Protein 8ER8 (pdb70)

InterPro domains:
  IPR057723 Densovirus VP1 protein [PF25662] (70-300)

Solvent-accessible surface area: 18599 Å² total; per-residue (Å²): 184,195,154,51,217,43,180,196,104,107,84,185,137,152,194,117,116,100,49,169,4,113,80,84,55,212,15,60,0,106,9,103,26,134,17,65,0,30,0,29,25,130,136,92,1,17,30,40,41,1,1,1,0,0,1,4,0,1,1,1,32,0,16,23,75,89,82,22,60,42,120,21,0,59,68,1,53,53,18,14,72,75,2,28,0,3,58,6,51,82,1,74,0,7,0,44,3,76,8,1,17,28,47,98,40,83,91,77,66,108,69,34,140,132,64,67,24,129,37,118,67,57,17,0,20,0,0,21,1,34,154,96,83,32,40,0,29,0,42,61,46,57,46,0,23,0,12,120,2,29,40,73,156,26,59,0,58,64,104,120,115,71,28,15,54,57,72,97,7,37,23,174,84,105,20,72,64,58,20,68,1,35,4,26,83,112,141,44,11,1,55,44,35,56,1,77,46,19,77,2,7,6,0,1,0,5,50,78,76,37,136,83,4,59,13,20,42,3,8,74,56,89,0,108,15,105,25,70,24,58,107,138,65,78,6,124,2,62,5,94,7,94,81,53,26,10,21,10,0,2,0,4,3,6,86,52,141,25,135,62,102,19,45,49,2,47,0,51,0,58,0,18,1,62,1,62,5,9,0,38,19,97,22,64,107,88,75,84,153,18,32,158,46,0,0,41,12,0,34,4,77,37,140,32,104,58,10,126,0,12,3,31,18,125,92,86,167,134,77,188,208,137,198,127,194,68,80,111,206,172

Foldseek 3Di:
DDDDDDDPDDDDDDDDPFDPQFFWDKFKLWFKFWDKAACPDPDQLNHQFWFFQPLQKDCSCVLLPPVGHDCSLVVLVVLLVQFFFKFFFKKKKKKAFQFKKWWDWDDDPPDIDTDIDTDQVWWKKKKWQQQDKFWFKDFASSCRDSHNGGDPPHDCDDPPDNRIDIDTAGRRGMDMDMDGLGQFDDQAGAGRDNSNDILFGGQFQADDADPAFALAQSNHQWRFDWDCLDPPDIARQTGGGHGDFATIITIGTDFDQDVHGGIIIMTGMIMIMMTMMISSGGGPDDDSVVCSRYHHTSHTDHPDSMGIRIGHNDDDDDDPDDDDPDPDDD

Structure (mmCIF, N/CA/C/O backbone):
data_8ER8
#
_entry.id   8ER8
#
loop_
_entity.id
_entity.type
_entity.pdbx_description
1 polymer 'Acheta domesticus segmented densovirus major capsid protein'
2 polymer "DNA (5'-D(P*AP*AP*TP*AP*A)-3')"
#
loop_
_atom_site.group_PDB
_atom_site.id
_atom_site.type_symbol
_atom_site.label_atom_id
_atom_site.label_alt_id
_atom_site.label_comp_id
_atom_site.label_asym_id
_atom_site.label_entity_id
_atom_site.label_seq_id
_atom_site.pdbx_PDB_ins_code
_atom_site.Cartn_x
_atom_site.Cartn_y
_atom_site.Cartn_z
_atom_site.occupancy
_atom_site.B_iso_or_equiv
_atom_site.auth_seq_id
_atom_site.auth_comp_id
_atom_site.auth_asym_id
_atom_site.auth_atom_id
_atom_site.pdbx_PDB_model_num
ATOM 1 N N . THR A 1 1 ? 0.003 -43.905 78.842 1.00 18.05 47 THR A N 1
ATOM 2 C CA . THR A 1 1 ? 0.849 -43.094 77.927 1.00 18.05 47 THR A CA 1
ATOM 3 C C . THR A 1 1 ? 2.055 -42.530 78.664 1.00 18.05 47 THR A C 1
ATOM 4 O O . THR A 1 1 ? 1.946 -42.076 79.802 1.00 18.05 47 THR A O 1
ATOM 17 N N . LYS A 1 2 ? 3.207 -42.562 78.002 1.00 18.37 48 LYS A N 1
ATOM 18 C CA . LYS A 1 2 ? 4.445 -42.025 78.553 1.00 18.37 48 LYS A CA 1
ATOM 19 C C . LYS A 1 2 ? 4.688 -40.672 77.905 1.00 18.37 48 LYS A C 1
ATOM 20 O O . LYS A 1 2 ? 5.079 -40.594 76.737 1.00 18.37 48 LYS A O 1
ATOM 39 N N . GLU A 1 3 ? 4.467 -39.609 78.668 1.00 17.02 49 GLU A N 1
ATOM 40 C CA . GLU A 1 3 ? 4.585 -38.262 78.145 1.00 17.02 49 GLU A CA 1
ATOM 41 C C . GLU A 1 3 ? 4.915 -37.322 79.287 1.00 17.02 49 GLU A C 1
ATOM 42 O O . GLU A 1 3 ? 4.460 -37.512 80.416 1.00 17.02 49 GLU A O 1
ATOM 54 N N . GLY A 1 4 ? 5.680 -36.289 78.970 1.00 16.24 50 GLY A N 1
ATOM 55 C CA . GLY A 1 4 ? 6.060 -35.308 79.962 1.00 16.24 50 GLY A CA 1
ATOM 56 C C . GLY A 1 4 ? 6.480 -34.021 79.300 1.00 16.24 50 GLY A C 1
ATOM 57 O O . GLY A 1 4 ? 6.924 -34.008 78.149 1.00 16.24 50 GLY A O 1
ATOM 61 N N . TYR A 1 5 ? 6.345 -32.933 80.040 1.00 14.95 51 TYR A N 1
ATOM 62 C CA . TYR A 1 5 ? 6.690 -31.614 79.549 1.00 14.95 51 TYR A CA 1
ATOM 63 C C . TYR A 1 5 ? 8.117 -31.242 79.915 1.00 14.95 51 TYR A C 1
ATOM 64 O O . TYR A 1 5 ? 8.644 -31.651 80.950 1.00 14.95 51 TYR A O 1
ATOM 82 N N . GLY A 1 6 ? 8.746 -30.469 79.045 1.00 13.81 52 GLY A N 1
ATOM 83 C CA . GLY A 1 6 ? 10.070 -29.971 79.340 1.00 13.81 52 GLY A CA 1
ATOM 84 C C . GLY A 1 6 ? 10.550 -29.053 78.242 1.00 13.81 52 GLY A C 1
ATOM 85 O O . GLY A 1 6 ? 9.912 -28.905 77.196 1.00 13.81 52 GLY A O 1
ATOM 89 N N . LYS A 1 7 ? 11.687 -28.421 78.507 1.00 13.89 53 LYS A N 1
ATOM 90 C CA . LYS A 1 7 ? 12.333 -27.536 77.554 1.00 13.89 53 LYS A CA 1
ATOM 91 C C . LYS A 1 7 ? 13.697 -28.094 77.199 1.00 13.89 53 LYS A C 1
ATOM 92 O O . LYS A 1 7 ? 14.397 -28.641 78.057 1.00 13.89 53 LYS A O 1
ATOM 111 N N . HIS A 1 8 ? 14.078 -27.934 75.938 1.00 13.95 54 HIS A N 1
ATOM 112 C CA . HIS A 1 8 ? 15.267 -28.591 75.423 1.00 13.95 54 HIS A CA 1
ATOM 113 C C . HIS A 1 8 ? 15.242 -30.053 75.844 1.00 13.95 54 HIS A C 1
ATOM 114 O O . HIS A 1 8 ? 16.174 -30.573 76.455 1.00 13.95 54 HIS A O 1
ATOM 128 N N . ILE A 1 9 ? 14.124 -30.698 75.555 1.00 14.28 55 ILE A N 1
ATOM 129 C CA . ILE A 1 9 ? 13.875 -32.088 75.903 1.00 14.28 55 ILE A CA 1
ATOM 130 C C . ILE A 1 9 ? 13.558 -32.857 74.632 1.00 14.28 55 ILE A C 1
ATOM 131 O O . ILE A 1 9 ? 12.968 -32.318 73.691 1.00 14.28 55 ILE A O 1
ATOM 147 N N . THR A 1 10 ? 13.940 -34.130 74.608 1.00 14.27 56 THR A N 1
ATOM 148 C CA . THR A 1 10 ? 13.762 -34.919 73.401 1.00 14.27 56 THR A CA 1
ATOM 149 C C . THR A 1 10 ? 13.660 -36.388 73.773 1.00 14.27 56 THR A C 1
ATOM 150 O O . THR A 1 10 ? 14.174 -36.823 74.804 1.00 14.27 56 THR A O 1
ATOM 161 N N . SER A 1 11 ? 12.983 -37.146 72.914 1.00 14.58 57 SER A N 1
ATOM 162 C CA . SER A 1 11 ? 13.065 -38.593 72.994 1.00 14.58 57 SER A CA 1
ATOM 163 C C . SER A 1 11 ? 14.526 -39.004 72.973 1.00 14.58 57 SER A C 1
ATOM 164 O O . SER A 1 11 ? 15.348 -38.420 72.266 1.00 14.58 57 SER A O 1
ATOM 172 N N . MET A 1 12 ? 14.853 -40.022 73.752 1.00 14.33 58 MET A N 1
ATOM 173 C CA . MET A 1 12 ? 16.244 -40.300 74.067 1.00 14.33 58 MET A CA 1
ATOM 174 C C . MET A 1 12 ? 16.814 -41.211 72.996 1.00 14.33 58 MET A C 1
ATOM 175 O O . MET A 1 12 ? 16.433 -42.379 72.892 1.00 14.33 58 MET A O 1
ATOM 189 N N . HIS A 1 13 ? 17.731 -40.672 72.210 1.00 14.05 59 HIS A N 1
ATOM 190 C CA . HIS A 1 13 ? 18.444 -41.437 71.208 1.00 14.05 59 HIS A CA 1
ATOM 191 C C . HIS A 1 13 ? 19.775 -41.891 71.797 1.00 14.05 59 HIS A C 1
ATOM 192 O O . HIS A 1 13 ? 20.036 -41.736 72.992 1.00 14.05 59 HIS A O 1
ATOM 206 N N . VAL A 1 14 ? 20.621 -42.488 70.961 1.00 14.23 60 VAL A N 1
ATOM 207 C CA . VAL A 1 14 ? 21.945 -42.887 71.406 1.00 14.23 60 VAL A CA 1
ATOM 208 C C . VAL A 1 14 ? 22.740 -41.657 71.797 1.00 14.23 60 VAL A C 1
ATOM 209 O O . VAL A 1 14 ? 22.895 -40.718 71.008 1.00 14.23 60 VAL A O 1
ATOM 222 N N . ARG A 1 15 ? 23.262 -41.663 73.018 1.00 13.27 61 ARG A N 1
ATOM 223 C CA . ARG A 1 15 ? 24.210 -40.651 73.468 1.00 13.27 61 ARG A CA 1
ATOM 224 C C . ARG A 1 15 ? 25.356 -41.346 74.178 1.00 13.27 61 ARG A C 1
ATOM 225 O O . ARG A 1 15 ? 25.173 -41.914 75.257 1.00 13.27 61 ARG A O 1
ATOM 246 N N . ASN A 1 16 ? 26.530 -41.303 73.566 1.00 12.46 62 ASN A N 1
ATOM 247 C CA . ASN A 1 16 ? 27.792 -41.454 74.270 1.00 12.46 62 ASN A CA 1
ATOM 248 C C . ASN A 1 16 ? 28.643 -40.279 73.832 1.00 12.46 62 ASN A C 1
ATOM 249 O O . ASN A 1 16 ? 29.026 -40.184 72.665 1.00 12.46 62 ASN A O 1
ATOM 260 N N . ILE A 1 17 ? 28.927 -39.380 74.771 1.00 12.34 63 ILE A N 1
ATOM 261 C CA . ILE A 1 17 ? 29.526 -38.098 74.453 1.00 12.34 63 ILE A CA 1
ATOM 262 C C . ILE A 1 17 ? 31.026 -38.102 74.579 1.00 12.34 63 ILE A C 1
ATOM 263 O O . ILE A 1 17 ? 31.663 -37.099 74.240 1.00 12.34 63 ILE A O 1
ATOM 279 N N . PHE A 1 18 ? 31.616 -39.195 75.038 1.00 12.53 64 PHE A N 1
ATOM 280 C CA . PHE A 1 18 ? 33.051 -39.365 74.891 1.00 12.53 64 PHE A CA 1
ATOM 281 C C . PHE A 1 18 ? 33.378 -39.587 73.425 1.00 12.53 64 PHE A C 1
ATOM 282 O O . PHE A 1 18 ? 32.744 -40.409 72.758 1.00 12.53 64 PHE A O 1
ATOM 299 N N . ASN A 1 19 ? 34.437 -38.944 72.931 1.00 12.64 65 ASN A N 1
ATOM 300 C CA . ASN A 1 19 ? 34.846 -39.171 71.556 1.00 12.64 65 ASN A CA 1
ATOM 301 C C . ASN A 1 19 ? 35.391 -40.552 71.463 1.00 12.64 65 ASN A C 1
ATOM 302 O O . ASN A 1 19 ? 35.834 -41.088 72.468 1.00 12.64 65 ASN A O 1
ATOM 313 N N . GLN A 1 20 ? 35.412 -41.130 70.268 1.00 12.59 66 GLN A N 1
ATOM 314 C CA . GLN A 1 20 ? 36.036 -42.432 70.083 1.00 12.59 66 GLN A CA 1
ATOM 315 C C . GLN A 1 20 ? 37.506 -42.130 69.899 1.00 12.59 66 GLN A C 1
ATOM 316 O O . GLN A 1 20 ? 38.069 -42.448 68.871 1.00 12.59 66 GLN A O 1
ATOM 330 N N . GLY A 1 21 ? 38.136 -41.494 70.875 1.00 12.14 67 GLY A N 1
ATOM 331 C CA . GLY A 1 21 ? 39.555 -41.216 70.824 1.00 12.14 67 GLY A CA 1
ATOM 332 C C . GLY A 1 21 ? 40.098 -40.526 69.621 1.00 12.14 67 GLY A C 1
ATOM 333 O O . GLY A 1 21 ? 41.181 -40.900 69.181 1.00 12.14 67 GLY A O 1
ATOM 337 N N . ASN A 1 22 ? 39.369 -39.565 69.072 1.00 12.61 68 ASN A N 1
ATOM 338 C CA . ASN A 1 22 ? 39.875 -38.782 67.953 1.00 12.61 68 ASN A CA 1
ATOM 339 C C . ASN A 1 22 ? 39.849 -37.351 68.419 1.00 12.61 68 ASN A C 1
ATOM 340 O O . ASN A 1 22 ? 38.789 -36.803 68.671 1.00 12.61 68 ASN A O 1
ATOM 351 N N . GLN A 1 23 ? 41.017 -36.740 68.532 1.00 12.38 69 GLN A N 1
ATOM 352 C CA . GLN A 1 23 ? 41.112 -35.344 68.933 1.00 12.38 69 GLN A CA 1
ATOM 353 C C . GLN A 1 23 ? 42.502 -34.950 68.517 1.00 12.38 69 GLN A C 1
ATOM 354 O O . GLN A 1 23 ? 43.381 -35.801 68.508 1.00 12.38 69 GLN A O 1
ATOM 368 N N . VAL A 1 24 ? 42.702 -33.682 68.166 1.00 12.13 70 VAL A N 1
ATOM 369 C CA . VAL A 1 24 ? 43.982 -33.211 67.672 1.00 12.13 70 VAL A CA 1
ATOM 370 C C . VAL A 1 24 ? 44.242 -31.836 68.256 1.00 12.13 70 VAL A C 1
ATOM 371 O O . VAL A 1 24 ? 43.434 -30.918 68.086 1.00 12.13 70 VAL A O 1
ATOM 384 N N . ILE A 1 25 ? 45.349 -31.704 68.948 1.00 11.88 71 ILE A N 1
ATOM 385 C CA . ILE A 1 25 ? 45.879 -30.416 69.350 1.00 11.88 71 ILE A CA 1
ATOM 386 C C . ILE A 1 25 ? 47.064 -30.091 68.470 1.00 11.88 71 ILE A C 1
ATOM 387 O O . ILE A 1 25 ? 47.811 -30.972 68.036 1.00 11.88 71 ILE A O 1
ATOM 403 N N . ARG A 1 26 ? 47.238 -28.806 68.207 1.00 12.86 72 ARG A N 1
ATOM 404 C CA . ARG A 1 26 ? 48.315 -28.325 67.364 1.00 12.86 72 ARG A CA 1
ATOM 405 C C . ARG A 1 26 ? 49.065 -27.228 68.102 1.00 12.86 72 ARG A C 1
ATOM 406 O O . ARG A 1 26 ? 48.498 -26.171 68.394 1.00 12.86 72 ARG A O 1
ATOM 427 N N . ASN A 1 27 ? 50.324 -27.493 68.434 1.00 12.35 73 ASN A N 1
ATOM 428 C CA . ASN A 1 27 ? 51.275 -26.448 68.759 1.00 12.35 73 ASN A CA 1
ATOM 429 C C . ASN A 1 27 ? 52.333 -26.410 67.677 1.00 12.35 73 ASN A C 1
ATOM 430 O O . ASN A 1 27 ? 52.572 -27.400 66.983 1.00 12.35 73 ASN A O 1
ATOM 441 N N . ILE A 1 28 ? 52.956 -25.257 67.533 1.00 12.55 74 ILE A N 1
ATOM 442 C CA . ILE A 1 28 ? 54.218 -25.161 66.830 1.00 12.55 74 ILE A CA 1
ATOM 443 C C . ILE A 1 28 ? 55.300 -24.960 67.873 1.00 12.55 74 ILE A C 1
ATOM 444 O O . ILE A 1 28 ? 55.278 -23.970 68.610 1.00 12.55 74 ILE A O 1
ATOM 460 N N . VAL A 1 29 ? 56.224 -25.915 67.975 1.00 12.38 75 VAL A N 1
ATOM 461 C CA . VAL A 1 29 ? 57.486 -25.619 68.632 1.00 12.38 75 VAL A CA 1
ATOM 462 C C . VAL A 1 29 ? 58.137 -24.457 67.915 1.00 12.38 75 VAL A C 1
ATOM 463 O O . VAL A 1 29 ? 58.368 -24.503 66.705 1.00 12.38 75 VAL A O 1
ATOM 476 N N . LYS A 1 30 ? 58.446 -23.412 68.666 1.00 12.71 76 LYS A N 1
ATOM 477 C CA . LYS A 1 30 ? 59.040 -22.203 68.124 1.00 12.71 76 LYS A CA 1
ATOM 478 C C . LYS A 1 30 ? 60.370 -21.995 68.828 1.00 12.71 76 LYS A C 1
ATOM 479 O O . LYS A 1 30 ? 60.404 -21.710 70.026 1.00 12.71 76 LYS A O 1
ATOM 498 N N . GLN A 1 31 ? 61.459 -22.029 68.071 1.00 12.62 77 GLN A N 1
ATOM 499 C CA . GLN A 1 31 ? 62.763 -21.889 68.663 1.00 12.62 77 GLN A CA 1
ATOM 500 C C . GLN A 1 31 ? 63.667 -20.923 67.893 1.00 12.62 77 GLN A C 1
ATOM 501 O O . GLN A 1 31 ? 64.656 -21.342 67.304 1.00 12.62 77 GLN A O 1
ATOM 515 N N . GLN A 1 32 ? 63.344 -19.622 67.908 1.00 13.17 78 GLN A N 1
ATOM 516 C CA . GLN A 1 32 ? 64.243 -18.624 67.303 1.00 13.17 78 GLN A CA 1
ATOM 517 C C . GLN A 1 32 ? 65.460 -18.675 68.105 1.00 13.17 78 GLN A C 1
ATOM 518 O O . GLN A 1 32 ? 65.349 -18.850 69.293 1.00 13.17 78 GLN A O 1
ATOM 532 N N . ARG A 1 33 ? 66.616 -18.531 67.487 1.00 12.99 79 ARG A N 1
ATOM 533 C CA . ARG A 1 33 ? 67.847 -18.459 68.238 1.00 12.99 79 ARG A CA 1
ATOM 534 C C . ARG A 1 33 ? 68.820 -17.566 67.560 1.00 12.99 79 ARG A C 1
ATOM 535 O O . ARG A 1 33 ? 69.093 -17.747 66.387 1.00 12.99 79 ARG A O 1
ATOM 556 N N . TYR A 1 34 ? 69.393 -16.625 68.283 1.00 12.93 80 TYR A N 1
ATOM 557 C CA . TYR A 1 34 ? 70.439 -15.822 67.703 1.00 12.93 80 TYR A CA 1
ATOM 558 C C . TYR A 1 34 ? 71.590 -16.743 67.866 1.00 12.93 80 TYR A C 1
ATOM 559 O O . TYR A 1 34 ? 71.699 -17.383 68.895 1.00 12.93 80 TYR A O 1
ATOM 577 N N . GLU A 1 35 ? 72.416 -16.888 66.855 1.00 13.48 81 GLU A N 1
ATOM 578 C CA . GLU A 1 35 ? 73.624 -17.677 66.992 1.00 13.48 81 GLU A CA 1
ATOM 579 C C . GLU A 1 35 ? 74.784 -17.008 66.282 1.00 13.48 81 GLU A C 1
ATOM 580 O O . GLU A 1 35 ? 74.620 -16.059 65.512 1.00 13.48 81 GLU A O 1
ATOM 592 N N . LEU A 1 36 ? 75.971 -17.517 66.583 1.00 14.22 82 LEU A N 1
ATOM 593 C CA . LEU A 1 36 ? 77.194 -17.165 65.887 1.00 14.22 82 LEU A CA 1
ATOM 594 C C . LEU A 1 36 ? 77.774 -18.390 65.213 1.00 14.22 82 LEU A C 1
ATOM 595 O O . LEU A 1 36 ? 77.709 -19.501 65.744 1.00 14.22 82 LEU A O 1
ATOM 611 N N . LEU A 1 37 ? 78.342 -18.169 64.047 1.00 14.82 83 LEU A N 1
ATOM 612 C CA . LEU A 1 37 ? 79.161 -19.147 63.360 1.00 14.82 83 LEU A CA 1
ATOM 613 C C . LEU A 1 37 ? 80.568 -18.579 63.308 1.00 14.82 83 LEU A C 1
ATOM 614 O O . LEU A 1 37 ? 80.812 -17.598 62.604 1.00 14.82 83 LEU A O 1
ATOM 630 N N . ASP A 1 38 ? 81.489 -19.179 64.055 1.00 15.67 84 ASP A N 1
ATOM 631 C CA . ASP A 1 38 ? 82.859 -18.689 64.133 1.00 15.67 84 ASP A CA 1
ATOM 632 C C . ASP A 1 38 ? 83.774 -19.703 63.472 1.00 15.67 84 ASP A C 1
ATOM 633 O O . ASP A 1 38 ? 83.941 -20.818 63.972 1.00 15.67 84 ASP A O 1
ATOM 642 N N . PHE A 1 39 ? 84.347 -19.317 62.341 1.00 15.95 85 PHE A N 1
ATOM 643 C CA . PHE A 1 39 ? 85.404 -20.069 61.695 1.00 15.95 85 PHE A CA 1
ATOM 644 C C . PHE A 1 39 ? 86.788 -19.543 62.031 1.00 15.95 85 PHE A C 1
ATOM 645 O O . PHE A 1 39 ? 87.782 -20.085 61.541 1.00 15.95 85 PHE A O 1
ATOM 662 N N . THR A 1 40 ? 86.874 -18.498 62.840 1.00 16.23 86 THR A N 1
ATOM 663 C CA . THR A 1 40 ? 88.135 -17.861 63.169 1.00 16.23 86 THR A CA 1
ATOM 664 C C . THR A 1 40 ? 88.940 -18.643 64.190 1.00 16.23 86 THR A C 1
ATOM 665 O O . THR A 1 40 ? 90.093 -18.287 64.448 1.00 16.23 86 THR A O 1
ATOM 676 N N . GLY A 1 41 ? 88.368 -19.688 64.770 1.00 15.76 87 GLY A N 1
ATOM 677 C CA . GLY A 1 41 ? 89.009 -20.413 65.838 1.00 15.76 87 GLY A CA 1
ATOM 678 C C . GLY A 1 41 ? 89.679 -21.688 65.382 1.00 15.76 87 GLY A C 1
ATOM 679 O O . GLY A 1 41 ? 89.462 -22.174 64.277 1.00 15.76 87 GLY A O 1
ATOM 683 N N . THR A 1 42 ? 90.539 -22.200 66.256 1.00 16.13 88 THR A N 1
ATOM 684 C CA . THR A 1 42 ? 91.162 -23.501 66.095 1.00 16.13 88 THR A CA 1
ATOM 685 C C . THR A 1 42 ? 90.486 -24.581 66.921 1.00 16.13 88 THR A C 1
ATOM 686 O O . THR A 1 42 ? 90.877 -25.748 66.831 1.00 16.13 88 THR A O 1
ATOM 697 N N . GLU A 1 43 ? 89.487 -24.224 67.719 1.00 16.47 89 GLU A N 1
ATOM 698 C CA . GLU A 1 43 ? 88.962 -25.096 68.759 1.00 16.47 89 GLU A CA 1
ATOM 699 C C . GLU A 1 43 ? 87.695 -25.780 68.268 1.00 16.47 89 GLU A C 1
ATOM 700 O O . GLU A 1 43 ? 86.695 -25.117 67.979 1.00 16.47 89 GLU A O 1
ATOM 712 N N . ALA A 1 44 ? 87.746 -27.106 68.172 1.00 16.44 90 ALA A N 1
ATOM 713 C CA . ALA A 1 44 ? 86.546 -27.906 67.983 1.00 16.44 90 ALA A CA 1
ATOM 714 C C . ALA A 1 44 ? 85.719 -27.383 66.821 1.00 16.44 90 ALA A C 1
ATOM 715 O O . ALA A 1 44 ? 86.171 -27.403 65.672 1.00 16.44 90 ALA A O 1
ATOM 722 N N . GLY A 1 45 ? 84.507 -26.916 67.107 1.00 15.78 91 GLY A N 1
ATOM 723 C CA . GLY A 1 45 ? 83.589 -26.523 66.067 1.00 15.78 91 GLY A CA 1
ATOM 724 C C . GLY A 1 45 ? 83.864 -25.185 65.441 1.00 15.78 91 GLY A C 1
ATOM 725 O O . GLY A 1 45 ? 83.098 -24.759 64.574 1.00 15.78 91 GLY A O 1
ATOM 729 N N . THR A 1 46 ? 84.925 -24.505 65.849 1.00 16.02 92 THR A N 1
ATOM 730 C CA . THR A 1 46 ? 85.320 -23.239 65.250 1.00 16.02 92 THR A CA 1
ATOM 731 C C . THR A 1 46 ? 86.529 -23.515 64.374 1.00 16.02 92 THR A C 1
ATOM 732 O O . THR A 1 46 ? 87.619 -23.782 64.885 1.00 16.02 92 THR A O 1
ATOM 743 N N . THR A 1 47 ? 86.331 -23.443 63.065 1.00 15.24 93 THR A N 1
ATOM 744 C CA . THR A 1 47 ? 87.314 -23.860 62.071 1.00 15.24 93 THR A CA 1
ATOM 745 C C . THR A 1 47 ? 86.809 -23.418 60.705 1.00 15.24 93 THR A C 1
ATOM 746 O O . THR A 1 47 ? 85.737 -22.822 60.580 1.00 15.24 93 THR A O 1
ATOM 757 N N . ASN A 1 48 ? 87.580 -23.742 59.669 1.00 14.98 94 ASN A N 1
ATOM 758 C CA . ASN A 1 48 ? 87.150 -23.474 58.306 1.00 14.98 94 ASN A CA 1
ATOM 759 C C . ASN A 1 48 ? 85.933 -24.293 57.907 1.00 14.98 94 ASN A C 1
ATOM 760 O O . ASN A 1 48 ? 85.379 -24.066 56.827 1.00 14.98 94 ASN A O 1
ATOM 771 N N . LEU A 1 49 ? 85.503 -25.207 58.749 1.00 14.05 95 LEU A N 1
ATOM 772 C CA . LEU A 1 49 ? 84.639 -26.300 58.362 1.00 14.05 95 LEU A CA 1
ATOM 773 C C . LEU A 1 49 ? 83.167 -25.902 58.315 1.00 14.05 95 LEU A C 1
ATOM 774 O O . LEU A 1 49 ? 82.717 -25.047 59.080 1.00 14.05 95 LEU A O 1
ATOM 790 N N . PRO A 1 50 ? 82.397 -26.530 57.432 1.00 13.38 96 PRO A N 1
ATOM 791 C CA . PRO A 1 50 ? 80.958 -26.273 57.389 1.00 13.38 96 PRO A CA 1
ATOM 792 C C . PRO A 1 50 ? 80.277 -26.691 58.678 1.00 13.38 96 PRO A C 1
ATOM 793 O O . PRO A 1 50 ? 80.462 -27.803 59.173 1.00 13.38 96 PRO A O 1
ATOM 804 N N . LYS A 1 51 ? 79.467 -25.792 59.203 1.00 13.42 97 LYS A N 1
ATOM 805 C CA . LYS A 1 51 ? 78.700 -26.046 60.403 1.00 13.42 97 LYS A CA 1
ATOM 806 C C . LYS A 1 51 ? 77.339 -26.592 60.003 1.00 13.42 97 LYS A C 1
ATOM 807 O O . LYS A 1 51 ? 76.742 -26.141 59.024 1.00 13.42 97 LYS A O 1
ATOM 826 N N . ILE A 1 52 ? 76.862 -27.580 60.746 1.00 12.96 98 ILE A N 1
ATOM 827 C CA . ILE A 1 52 ? 75.774 -28.428 60.284 1.00 12.96 98 ILE A CA 1
ATOM 828 C C . ILE A 1 52 ? 74.469 -28.071 60.970 1.00 12.96 98 ILE A C 1
ATOM 829 O O . ILE A 1 52 ? 74.430 -27.657 62.133 1.00 12.96 98 ILE A O 1
ATOM 845 N N . ILE A 1 53 ? 73.378 -28.251 60.231 1.00 12.25 99 ILE A N 1
ATOM 846 C CA . ILE A 1 53 ? 72.019 -28.134 60.724 1.00 12.25 99 ILE A CA 1
ATOM 847 C C . ILE A 1 53 ? 71.409 -29.534 60.710 1.00 12.25 99 ILE A C 1
ATOM 848 O O . ILE A 1 53 ? 71.096 -30.058 59.632 1.00 12.25 99 ILE A O 1
ATOM 864 N N . PRO A 1 54 ? 71.246 -30.180 61.845 1.00 12.02 100 PRO A N 1
ATOM 865 C CA . PRO A 1 54 ? 70.811 -31.579 61.873 1.00 12.02 100 PRO A CA 1
ATOM 866 C C . PRO A 1 54 ? 69.301 -31.808 61.859 1.00 12.02 100 PRO A C 1
ATOM 867 O O . PRO A 1 54 ? 68.752 -32.495 62.716 1.00 12.02 100 PRO A O 1
ATOM 878 N N . TYR A 1 55 ? 68.622 -31.245 60.864 1.00 11.53 101 TYR A N 1
ATOM 879 C CA . TYR A 1 55 ? 67.191 -31.478 60.770 1.00 11.53 101 TYR A CA 1
ATOM 880 C C . TYR A 1 55 ? 66.887 -32.958 60.653 1.00 11.53 101 TYR A C 1
ATOM 881 O O . TYR A 1 55 ? 65.783 -33.387 60.990 1.00 11.53 101 TYR A O 1
ATOM 899 N N . GLN A 1 56 ? 67.859 -33.747 60.210 1.00 11.61 102 GLN A N 1
ATOM 900 C CA . GLN A 1 56 ? 67.751 -35.192 60.296 1.00 11.61 102 GLN A CA 1
ATOM 901 C C . GLN A 1 56 ? 67.476 -35.620 61.725 1.00 11.61 102 GLN A C 1
ATOM 902 O O . GLN A 1 56 ? 66.544 -36.384 61.994 1.00 11.61 102 GLN A O 1
ATOM 916 N N . CYS A 1 57 ? 68.277 -35.122 62.655 1.00 12.06 103 CYS A N 1
ATOM 917 C CA . CYS A 1 57 ? 68.013 -35.271 64.071 1.00 12.06 103 CYS A CA 1
ATOM 918 C C . CYS A 1 57 ? 66.825 -34.404 64.447 1.00 12.06 103 CYS A C 1
ATOM 919 O O . CYS A 1 57 ? 66.176 -33.801 63.595 1.00 12.06 103 CYS A O 1
ATOM 927 N N . ILE A 1 58 ? 66.521 -34.336 65.735 1.00 11.97 104 ILE A N 1
ATOM 928 C CA . ILE A 1 58 ? 65.572 -33.346 66.220 1.00 11.97 104 ILE A CA 1
ATOM 929 C C . ILE A 1 58 ? 66.316 -32.399 67.151 1.00 11.97 104 ILE A C 1
ATOM 930 O O . ILE A 1 58 ? 66.526 -32.696 68.332 1.00 11.97 104 ILE A O 1
ATOM 946 N N . TRP A 1 59 ? 66.677 -31.236 66.624 1.00 12.64 105 TRP A N 1
ATOM 947 C CA . TRP A 1 59 ? 67.096 -30.084 67.398 1.00 12.64 105 TRP A CA 1
ATOM 948 C C . TRP A 1 59 ? 65.998 -29.046 67.517 1.00 12.64 105 TRP A C 1
ATOM 949 O O . TRP A 1 59 ? 66.203 -28.007 68.150 1.00 12.64 105 TRP A O 1
ATOM 970 N N . TRP A 1 60 ? 64.848 -29.296 66.902 1.00 12.29 106 TRP A N 1
ATOM 971 C CA . TRP A 1 60 ? 63.747 -28.356 66.935 1.00 12.29 106 TRP A CA 1
ATOM 972 C C . TRP A 1 60 ? 63.294 -28.058 68.359 1.00 12.29 106 TRP A C 1
ATOM 973 O O . TRP A 1 60 ? 62.719 -26.992 68.603 1.00 12.29 106 TRP A O 1
ATOM 994 N N . ARG A 1 61 ? 63.542 -28.969 69.304 1.00 12.31 107 ARG A N 1
ATOM 995 C CA . ARG A 1 61 ? 63.396 -28.657 70.717 1.00 12.31 107 ARG A CA 1
ATOM 996 C C . ARG A 1 61 ? 64.509 -27.756 71.222 1.00 12.31 107 ARG A C 1
ATOM 997 O O . ARG A 1 61 ? 64.402 -27.228 72.334 1.00 12.31 107 ARG A O 1
ATOM 1018 N N . GLY A 1 62 ? 65.555 -27.555 70.430 1.00 12.20 108 GLY A N 1
ATOM 1019 C CA . GLY A 1 62 ? 66.702 -26.781 70.846 1.00 12.20 108 GLY A CA 1
ATOM 1020 C C . GLY A 1 62 ? 67.489 -27.416 71.971 1.00 12.20 108 GLY A C 1
ATOM 1021 O O . GLY A 1 62 ? 67.667 -26.818 73.034 1.00 12.20 108 GLY A O 1
ATOM 1025 N N . LEU A 1 63 ? 67.957 -28.641 71.742 1.00 12.16 109 LEU A N 1
ATOM 1026 C CA . LEU A 1 63 ? 68.680 -29.380 72.767 1.00 12.16 109 LEU A CA 1
ATOM 1027 C C . LEU A 1 63 ? 70.087 -28.860 73.010 1.00 12.16 109 LEU A C 1
ATOM 1028 O O . LEU A 1 63 ? 70.599 -28.993 74.126 1.00 12.16 109 LEU A O 1
ATOM 1044 N N . GLN A 1 64 ? 70.749 -28.300 71.996 1.00 12.48 110 GLN A N 1
ATOM 1045 C CA . GLN A 1 64 ? 72.168 -28.020 72.150 1.00 12.48 110 GLN A CA 1
ATOM 1046 C C . GLN A 1 64 ? 72.465 -27.189 73.387 1.00 12.48 110 GLN A C 1
ATOM 1047 O O . GLN A 1 64 ? 73.618 -27.156 73.828 1.00 12.48 110 GLN A O 1
ATOM 1061 N N . ASN A 1 65 ? 71.465 -26.519 73.948 1.00 12.26 111 ASN A N 1
ATOM 1062 C CA . ASN A 1 65 ? 71.555 -25.948 75.277 1.00 12.26 111 ASN A CA 1
ATOM 1063 C C . ASN A 1 65 ? 70.206 -26.137 75.944 1.00 12.26 111 ASN A C 1
ATOM 1064 O O . ASN A 1 65 ? 69.166 -25.920 75.320 1.00 12.26 111 ASN A O 1
ATOM 1075 N N . ALA A 1 66 ? 70.225 -26.570 77.204 1.00 11.93 112 ALA A N 1
ATOM 1076 C CA . ALA A 1 66 ? 68.987 -26.626 77.966 1.00 11.93 112 ALA A CA 1
ATOM 1077 C C . ALA A 1 66 ? 68.436 -25.241 78.232 1.00 11.93 112 ALA A C 1
ATOM 1078 O O . ALA A 1 66 ? 67.267 -25.107 78.602 1.00 11.93 112 ALA A O 1
ATOM 1085 N N . ALA A 1 67 ? 69.254 -24.212 78.037 1.00 12.40 113 ALA A N 1
ATOM 1086 C CA . ALA A 1 67 ? 68.795 -22.842 78.172 1.00 12.40 113 ALA A CA 1
ATOM 1087 C C . ALA A 1 67 ? 67.751 -22.483 77.141 1.00 12.40 113 ALA A C 1
ATOM 1088 O O . ALA A 1 67 ? 67.158 -21.404 77.236 1.00 12.40 113 ALA A O 1
ATOM 1095 N N . ASN A 1 68 ? 67.580 -23.325 76.106 1.00 12.75 114 ASN A N 1
ATOM 1096 C CA . ASN A 1 68 ? 66.657 -23.033 74.995 1.00 12.75 114 ASN A CA 1
ATOM 1097 C C . ASN A 1 68 ? 65.398 -23.826 75.156 1.00 12.75 114 ASN A C 1
ATOM 1098 O O . ASN A 1 68 ? 65.257 -24.910 74.594 1.00 12.75 114 ASN A O 1
ATOM 1109 N N . VAL A 1 69 ? 64.505 -23.336 75.987 1.00 12.29 115 VAL A N 1
ATOM 1110 C CA . VAL A 1 69 ? 63.229 -23.975 76.152 1.00 12.29 115 VAL A CA 1
ATOM 1111 C C . VAL A 1 69 ? 62.304 -22.793 76.192 1.00 12.29 115 VAL A C 1
ATOM 1112 O O . VAL A 1 69 ? 62.658 -21.756 76.749 1.00 12.29 115 VAL A O 1
ATOM 1125 N N . ASN A 1 70 ? 61.138 -22.931 75.590 1.00 11.97 116 ASN A N 1
ATOM 1126 C CA . ASN A 1 70 ? 60.165 -21.874 75.583 1.00 11.97 116 ASN A CA 1
ATOM 1127 C C . ASN A 1 70 ? 58.930 -22.663 75.855 1.00 11.97 116 ASN A C 1
ATOM 1128 O O . ASN A 1 70 ? 58.962 -23.885 75.832 1.00 11.97 116 ASN A O 1
ATOM 1139 N N . GLN A 1 71 ? 57.841 -21.986 76.149 1.00 12.02 117 GLN A N 1
ATOM 1140 C CA . GLN A 1 71 ? 56.649 -22.705 76.503 1.00 12.02 117 GLN A CA 1
ATOM 1141 C C . GLN A 1 71 ? 56.244 -23.540 75.340 1.00 12.02 117 GLN A C 1
ATOM 1142 O O . GLN A 1 71 ? 55.598 -24.524 75.534 1.00 12.02 117 GLN A O 1
ATOM 1156 N N . THR A 1 72 ? 56.629 -23.213 74.128 1.00 11.80 118 THR A N 1
ATOM 1157 C CA . THR A 1 72 ? 56.241 -24.090 73.055 1.00 11.80 118 THR A CA 1
ATOM 1158 C C . THR A 1 72 ? 56.777 -25.476 73.332 1.00 11.80 118 THR A C 1
ATOM 1159 O O . THR A 1 72 ? 56.092 -26.450 73.033 1.00 11.80 118 THR A O 1
ATOM 1170 N N . ILE A 1 73 ? 57.997 -25.595 73.855 1.00 11.56 119 ILE A N 1
ATOM 1171 C CA . ILE A 1 73 ? 58.516 -26.909 74.264 1.00 11.56 119 ILE A CA 1
ATOM 1172 C C . ILE A 1 73 ? 57.692 -27.432 75.425 1.00 11.56 119 ILE A C 1
ATOM 1173 O O . ILE A 1 73 ? 57.371 -28.595 75.482 1.00 11.56 119 ILE A O 1
ATOM 1189 N N . ASN A 1 74 ? 57.377 -26.573 76.375 1.00 11.52 120 ASN A N 1
ATOM 1190 C CA . ASN A 1 74 ? 56.595 -26.983 77.535 1.00 11.52 120 ASN A CA 1
ATOM 1191 C C . ASN A 1 74 ? 55.202 -27.381 77.139 1.00 11.52 120 ASN A C 1
ATOM 1192 O O . ASN A 1 74 ? 54.654 -28.336 77.677 1.00 11.52 120 ASN A O 1
ATOM 1203 N N . ASN A 1 75 ? 54.615 -26.646 76.207 1.00 11.57 121 ASN A N 1
ATOM 1204 C CA . ASN A 1 75 ? 53.297 -26.955 75.739 1.00 11.57 121 ASN A CA 1
ATOM 1205 C C . ASN A 1 75 ? 53.437 -28.317 75.155 1.00 11.57 121 ASN A C 1
ATOM 1206 O O . ASN A 1 75 ? 52.699 -29.193 75.515 1.00 11.57 121 ASN A O 1
ATOM 1217 N N . MET A 1 76 ? 54.467 -28.538 74.361 1.00 11.79 122 MET A N 1
ATOM 1218 C CA . MET A 1 76 ? 54.697 -29.843 73.741 1.00 11.79 122 MET A CA 1
ATOM 1219 C C . MET A 1 76 ? 54.785 -30.978 74.722 1.00 11.79 122 MET A C 1
ATOM 1220 O O . MET A 1 76 ? 54.273 -32.032 74.431 1.00 11.79 122 MET A O 1
ATOM 1234 N N . ILE A 1 77 ? 55.426 -30.791 75.863 1.00 11.46 123 ILE A N 1
ATOM 1235 C CA . ILE A 1 77 ? 55.623 -31.885 76.780 1.00 11.46 123 ILE A CA 1
ATOM 1236 C C . ILE A 1 77 ? 54.288 -32.277 77.353 1.00 11.46 123 ILE A C 1
ATOM 1237 O O . ILE A 1 77 ? 53.957 -33.444 77.373 1.00 11.46 123 ILE A O 1
ATOM 1253 N N . ALA A 1 78 ? 53.484 -31.301 77.735 1.00 11.45 124 ALA A N 1
ATOM 1254 C CA . ALA A 1 78 ? 52.197 -31.578 78.337 1.00 11.45 124 ALA A CA 1
ATOM 1255 C C . ALA A 1 78 ? 51.291 -32.315 77.355 1.00 11.45 124 ALA A C 1
ATOM 1256 O O . ALA A 1 78 ? 50.404 -32.974 77.790 1.00 11.45 124 ALA A O 1
ATOM 1263 N N . LEU A 1 79 ? 51.418 -32.091 76.065 1.00 11.43 125 LEU A N 1
ATOM 1264 C CA . LEU A 1 79 ? 50.681 -32.730 74.990 1.00 11.43 125 LEU A CA 1
ATOM 1265 C C . LEU A 1 79 ? 51.184 -34.138 74.744 1.00 11.43 125 LEU A C 1
ATOM 1266 O O . LEU A 1 79 ? 50.395 -35.040 74.450 1.00 11.43 125 LEU A O 1
ATOM 1282 N N . ASN A 1 80 ? 52.491 -34.346 74.868 1.00 11.33 126 ASN A N 1
ATOM 1283 C CA . ASN A 1 80 ? 53.048 -35.681 74.769 1.00 11.33 126 ASN A CA 1
ATOM 1284 C C . ASN A 1 80 ? 52.638 -36.551 75.946 1.00 11.33 126 ASN A C 1
ATOM 1285 O O . ASN A 1 80 ? 52.767 -37.777 75.873 1.00 11.33 126 ASN A O 1
ATOM 1296 N N . THR A 1 81 ? 52.157 -35.942 77.028 1.00 11.19 127 THR A N 1
ATOM 1297 C CA . THR A 1 81 ? 51.662 -36.700 78.171 1.00 11.19 127 THR A CA 1
ATOM 1298 C C . THR A 1 81 ? 50.232 -37.151 77.956 1.00 11.19 127 THR A C 1
ATOM 1299 O O . THR A 1 81 ? 49.868 -38.282 78.295 1.00 11.19 127 THR A O 1
ATOM 1310 N N . ILE A 1 82 ? 49.411 -36.262 77.420 1.00 11.09 128 ILE A N 1
ATOM 1311 C CA . ILE A 1 82 ? 47.993 -36.503 77.236 1.00 11.09 128 ILE A CA 1
ATOM 1312 C C . ILE A 1 82 ? 47.722 -37.086 75.862 1.00 11.09 128 ILE A C 1
ATOM 1313 O O . ILE A 1 82 ? 46.561 -37.212 75.459 1.00 11.09 128 ILE A O 1
ATOM 1329 N N . SER A 1 83 ? 48.771 -37.402 75.113 1.00 11.11 129 SER A N 1
ATOM 1330 C CA . SER A 1 83 ? 48.609 -37.876 73.753 1.00 11.11 129 SER A CA 1
ATOM 1331 C C . SER A 1 83 ? 49.101 -39.300 73.599 1.00 11.11 129 SER A C 1
ATOM 1332 O O . SER A 1 83 ? 50.115 -39.690 74.180 1.00 11.11 129 SER A O 1
ATOM 1340 N N . TYR A 1 84 ? 48.344 -40.073 72.824 1.00 11.72 130 TYR A N 1
ATOM 1341 C CA . TYR A 1 84 ? 48.720 -41.423 72.472 1.00 11.72 130 TYR A CA 1
ATOM 1342 C C . TYR A 1 84 ? 49.626 -41.480 71.266 1.00 11.72 130 TYR A C 1
ATOM 1343 O O . TYR A 1 84 ? 50.227 -42.526 71.009 1.00 11.72 130 TYR A O 1
ATOM 1361 N N . GLY A 1 85 ? 49.718 -40.395 70.517 1.00 11.79 131 GLY A N 1
ATOM 1362 C CA . GLY A 1 85 ? 50.470 -40.399 69.286 1.00 11.79 131 GLY A CA 1
ATOM 1363 C C . GLY A 1 85 ? 50.509 -39.015 68.693 1.00 11.79 131 GLY A C 1
ATOM 1364 O O . GLY A 1 85 ? 49.689 -38.154 69.022 1.00 11.79 131 GLY A O 1
ATOM 1368 N N . VAL A 1 86 ? 51.481 -38.813 67.805 1.00 12.30 132 VAL A N 1
ATOM 1369 C CA . VAL A 1 86 ? 51.743 -37.500 67.240 1.00 12.30 132 VAL A CA 1
ATOM 1370 C C . VAL A 1 86 ? 52.213 -37.639 65.801 1.00 12.30 132 VAL A C 1
ATOM 1371 O O . VAL A 1 86 ? 52.633 -38.707 65.353 1.00 12.30 132 VAL A O 1
ATOM 1384 N N . ARG A 1 87 ? 52.112 -36.537 65.078 1.00 12.85 133 ARG A N 1
ATOM 1385 C CA . ARG A 1 87 ? 52.680 -36.376 63.754 1.00 12.85 133 ARG A CA 1
ATOM 1386 C C . ARG A 1 87 ? 53.422 -35.053 63.722 1.00 12.85 133 ARG A C 1
ATOM 1387 O O . ARG A 1 87 ? 52.943 -34.059 64.272 1.00 12.85 133 ARG A O 1
ATOM 1408 N N . PHE A 1 88 ? 54.581 -35.025 63.073 1.00 13.30 134 PHE A N 1
ATOM 1409 C CA . PHE A 1 88 ? 55.234 -33.757 62.797 1.00 13.30 134 PHE A CA 1
ATOM 1410 C C . PHE A 1 88 ? 54.728 -33.331 61.430 1.00 13.30 134 PHE A C 1
ATOM 1411 O O . PHE A 1 88 ? 55.063 -33.949 60.419 1.00 13.30 134 PHE A O 1
ATOM 1428 N N . LEU A 1 89 ? 53.887 -32.304 61.405 1.00 13.70 135 LEU A N 1
ATOM 1429 C CA . LEU A 1 89 ? 53.163 -31.970 60.187 1.00 13.70 135 LEU A CA 1
ATOM 1430 C C . LEU A 1 89 ? 54.011 -31.147 59.222 1.00 13.70 135 LEU A C 1
ATOM 1431 O O . LEU A 1 89 ? 54.102 -31.467 58.033 1.00 13.70 135 LEU A O 1
ATOM 1447 N N . LYS A 1 90 ? 54.641 -30.091 59.715 1.00 13.06 136 LYS A N 1
ATOM 1448 C CA . LYS A 1 90 ? 55.549 -29.288 58.912 1.00 13.06 136 LYS A CA 1
ATOM 1449 C C . LYS A 1 90 ? 56.632 -28.703 59.796 1.00 13.06 136 LYS A C 1
ATOM 1450 O O . LYS A 1 90 ? 56.403 -28.380 60.963 1.00 13.06 136 LYS A O 1
ATOM 1469 N N . ALA A 1 91 ? 57.813 -28.562 59.209 1.00 12.61 137 ALA A N 1
ATOM 1470 C CA . ALA A 1 91 ? 58.971 -27.985 59.875 1.00 12.61 137 ALA A CA 1
ATOM 1471 C C . ALA A 1 91 ? 59.550 -26.921 58.962 1.00 12.61 137 ALA A C 1
ATOM 1472 O O . ALA A 1 91 ? 60.072 -27.239 57.890 1.00 12.61 137 ALA A O 1
ATOM 1479 N N . LYS A 1 92 ? 59.475 -25.666 59.383 1.00 12.89 138 LYS A N 1
ATOM 1480 C CA . LYS A 1 92 ? 59.986 -24.563 58.592 1.00 12.89 138 LYS A CA 1
ATOM 1481 C C . LYS A 1 92 ? 61.139 -23.926 59.335 1.00 12.89 138 LYS A C 1
ATOM 1482 O O . LYS A 1 92 ? 61.003 -23.540 60.498 1.00 12.89 138 LYS A O 1
ATOM 1501 N N . LEU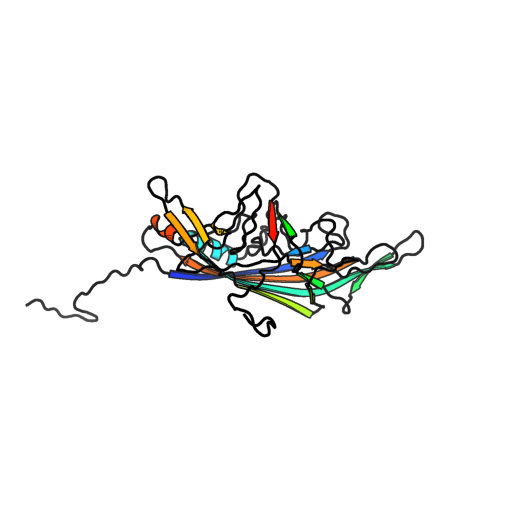 A 1 93 ? 62.271 -23.846 58.659 1.00 12.99 139 LEU A N 1
ATOM 1502 C CA . LEU A 1 93 ? 63.467 -23.227 59.181 1.00 12.99 139 LEU A CA 1
ATOM 1503 C C . LEU A 1 93 ? 63.728 -21.936 58.430 1.00 12.99 139 LEU A C 1
ATOM 1504 O O . LEU A 1 93 ? 63.654 -21.903 57.200 1.00 12.99 139 LEU A O 1
ATOM 1520 N N . CYS A 1 94 ? 64.043 -20.875 59.163 1.00 13.32 140 CYS A N 1
ATOM 1521 C CA . CYS A 1 94 ? 64.415 -19.614 58.544 1.00 13.32 140 CYS A CA 1
ATOM 1522 C C . CYS A 1 94 ? 65.680 -19.094 59.194 1.00 13.32 140 CYS A C 1
ATOM 1523 O O . CYS A 1 94 ? 65.692 -18.791 60.390 1.00 13.32 140 CYS A O 1
ATOM 1531 N N . ILE A 1 95 ? 66.737 -19.002 58.404 1.00 13.61 141 ILE A N 1
ATOM 1532 C CA . ILE A 1 95 ? 67.966 -18.353 58.823 1.00 13.61 141 ILE A CA 1
ATOM 1533 C C . ILE A 1 95 ? 67.865 -16.875 58.515 1.00 13.61 141 ILE A C 1
ATOM 1534 O O . ILE A 1 95 ? 67.380 -16.480 57.453 1.00 13.61 141 ILE A O 1
ATOM 1550 N N . GLU A 1 96 ? 68.358 -16.065 59.430 1.00 14.07 142 GLU A N 1
ATOM 1551 C CA . GLU A 1 96 ? 68.489 -14.639 59.227 1.00 14.07 142 GLU A CA 1
ATOM 1552 C C . GLU A 1 96 ? 69.924 -14.221 59.479 1.00 14.07 142 GLU A C 1
ATOM 1553 O O . GLU A 1 96 ? 70.477 -14.494 60.546 1.00 14.07 142 GLU A O 1
ATOM 1565 N N . VAL A 1 97 ? 70.518 -13.564 58.495 1.00 14.24 143 VAL A N 1
ATOM 1566 C CA . VAL A 1 97 ? 71.902 -13.134 58.562 1.00 14.24 143 VAL A CA 1
ATOM 1567 C C . VAL A 1 97 ? 71.910 -11.650 58.869 1.00 14.24 143 VAL A C 1
ATOM 1568 O O . VAL A 1 97 ? 71.553 -10.825 58.018 1.00 14.24 143 VAL A O 1
ATOM 1581 N N . TYR A 1 98 ? 72.315 -11.311 60.088 1.00 15.10 144 TYR A N 1
ATOM 1582 C CA . TYR A 1 98 ? 72.481 -9.918 60.459 1.00 15.10 144 TYR A CA 1
ATOM 1583 C C . TYR A 1 98 ? 73.823 -9.368 60.011 1.00 15.10 144 TYR A C 1
ATOM 1584 O O . TYR A 1 98 ? 73.930 -8.172 59.716 1.00 15.10 144 TYR A O 1
ATOM 1602 N N . ALA A 1 99 ? 74.846 -10.211 59.941 1.00 14.91 145 ALA A N 1
ATOM 1603 C CA . ALA A 1 99 ? 76.175 -9.755 59.572 1.00 14.91 145 ALA A CA 1
ATOM 1604 C C . ALA A 1 99 ? 76.945 -10.864 58.880 1.00 14.91 145 ALA A C 1
ATOM 1605 O O . ALA A 1 99 ? 76.753 -12.047 59.163 1.00 14.91 145 ALA A O 1
ATOM 1612 N N . VAL A 1 100 ? 77.827 -10.457 57.974 1.00 15.88 146 VAL A N 1
ATOM 1613 C CA . VAL A 1 100 ? 78.856 -11.316 57.413 1.00 15.88 146 VAL A CA 1
ATOM 1614 C C . VAL A 1 100 ? 80.180 -10.655 57.748 1.00 15.88 146 VAL A C 1
ATOM 1615 O O . VAL A 1 100 ? 80.477 -9.564 57.248 1.00 15.88 146 VAL A O 1
ATOM 1628 N N . THR A 1 101 ? 80.974 -11.298 58.595 1.00 16.27 147 THR A N 1
ATOM 1629 C CA . THR A 1 101 ? 82.175 -10.670 59.135 1.00 16.27 147 THR A CA 1
ATOM 1630 C C . THR A 1 101 ? 83.367 -11.603 58.995 1.00 16.27 147 THR A C 1
ATOM 1631 O O . THR A 1 101 ? 83.464 -12.603 59.713 1.00 16.27 147 THR A O 1
ATOM 1642 N N . ARG A 1 102 ? 84.278 -11.263 58.092 1.00 17.20 148 ARG A N 1
ATOM 1643 C CA . ARG A 1 102 ? 85.575 -11.909 58.027 1.00 17.20 148 ARG A CA 1
ATOM 1644 C C . ARG A 1 102 ? 86.562 -11.254 58.973 1.00 17.20 148 ARG A C 1
ATOM 1645 O O . ARG A 1 102 ? 86.435 -10.086 59.345 1.00 17.20 148 ARG A O 1
ATOM 1666 N N . LYS A 1 103 ? 87.570 -12.028 59.340 1.00 17.97 149 LYS A N 1
ATOM 1667 C CA . LYS A 1 103 ? 88.729 -11.506 60.042 1.00 17.97 149 LYS A CA 1
ATOM 1668 C C . LYS A 1 103 ? 89.753 -11.097 58.997 1.00 17.97 149 LYS A C 1
ATOM 1669 O O . LYS A 1 103 ? 90.327 -11.947 58.311 1.00 17.97 149 LYS A O 1
ATOM 1688 N N . ARG A 1 104 ? 89.975 -9.794 58.872 1.00 19.77 150 ARG A N 1
ATOM 1689 C CA . ARG A 1 104 ? 90.974 -9.273 57.952 1.00 19.77 150 ARG A CA 1
ATOM 1690 C C . ARG A 1 104 ? 92.342 -9.415 58.593 1.00 19.77 150 ARG A C 1
ATOM 1691 O O . ARG A 1 104 ? 92.582 -8.892 59.685 1.00 19.77 150 ARG A O 1
ATOM 1712 N N . LEU A 1 105 ? 93.231 -10.119 57.915 1.00 20.82 151 LEU A N 1
ATOM 1713 C CA . LEU A 1 105 ? 94.560 -10.412 58.424 1.00 20.82 151 LEU A CA 1
ATOM 1714 C C . LEU A 1 105 ? 95.563 -9.597 57.625 1.00 20.82 151 LEU A C 1
ATOM 1715 O O . LEU A 1 105 ? 95.777 -9.855 56.437 1.00 20.82 151 LEU A O 1
ATOM 1731 N N . ILE A 1 106 ? 96.168 -8.612 58.276 1.00 21.94 152 ILE A N 1
ATOM 1732 C CA . ILE A 1 106 ? 97.203 -7.785 57.674 1.00 21.94 152 ILE A CA 1
ATOM 1733 C C . ILE A 1 106 ? 98.539 -8.313 58.169 1.00 21.94 152 ILE A C 1
ATOM 1734 O O . ILE A 1 106 ? 98.837 -8.248 59.366 1.00 21.94 152 ILE A O 1
ATOM 1750 N N . GLN A 1 107 ? 99.347 -8.843 57.256 1.00 22.53 153 GLN A N 1
ATOM 1751 C CA . GLN A 1 107 ? 100.594 -9.505 57.615 1.00 22.53 153 GLN A CA 1
ATOM 1752 C C . GLN A 1 107 ? 101.767 -8.825 56.927 1.00 22.53 153 GLN A C 1
ATOM 1753 O O . GLN A 1 107 ? 101.930 -8.935 55.708 1.00 22.53 153 GLN A O 1
ATOM 1767 N N . THR A 1 108 ? 102.575 -8.122 57.708 1.00 23.79 154 THR A N 1
ATOM 1768 C CA . THR A 1 108 ? 103.977 -7.944 57.381 1.00 23.79 154 THR A CA 1
ATOM 1769 C C . THR A 1 108 ? 104.743 -9.203 57.763 1.00 23.79 154 THR A C 1
ATOM 1770 O O . THR A 1 108 ? 104.272 -10.032 58.545 1.00 23.79 154 THR A O 1
ATOM 1781 N N . GLY A 1 109 ? 105.929 -9.351 57.193 1.00 24.86 155 GLY A N 1
ATOM 1782 C CA . GLY A 1 109 ? 106.764 -10.475 57.552 1.00 24.86 155 GLY A CA 1
ATOM 1783 C C . GLY A 1 109 ? 106.961 -10.580 59.050 1.00 24.86 155 GLY A C 1
ATOM 1784 O O . GLY A 1 109 ? 107.327 -9.604 59.711 1.00 24.86 155 GLY A O 1
ATOM 1788 N N . ALA A 1 110 ? 106.700 -11.767 59.593 1.00 24.75 156 ALA A N 1
ATOM 1789 C CA . ALA A 1 110 ? 106.908 -12.076 61.005 1.00 24.75 156 ALA A CA 1
ATOM 1790 C C . ALA A 1 110 ? 106.005 -11.270 61.930 1.00 24.75 156 ALA A C 1
ATOM 1791 O O . ALA A 1 110 ? 106.322 -11.097 63.111 1.00 24.75 156 ALA A O 1
ATOM 1798 N N . THR A 1 111 ? 104.881 -10.766 61.430 1.00 24.43 157 THR A N 1
ATOM 1799 C CA . THR A 1 111 ? 103.889 -10.146 62.295 1.00 24.43 157 THR A CA 1
ATOM 1800 C C . THR A 1 111 ? 102.554 -10.145 61.571 1.00 24.43 157 THR A C 1
ATOM 1801 O O . THR A 1 111 ? 102.495 -10.208 60.341 1.00 24.43 157 THR A O 1
ATOM 1812 N N . SER A 1 112 ? 101.479 -10.065 62.350 1.00 23.40 158 SER A N 1
ATOM 1813 C CA . SER A 1 112 ? 100.140 -10.031 61.788 1.00 23.40 158 SER A CA 1
ATOM 1814 C C . SER A 1 112 ? 99.260 -9.099 62.602 1.00 23.40 158 SER A C 1
ATOM 1815 O O . SER A 1 112 ? 99.240 -9.173 63.833 1.00 23.40 158 SER A O 1
ATOM 1823 N N . TYR A 1 113 ? 98.541 -8.227 61.908 1.00 22.73 159 TYR A N 1
ATOM 1824 C CA . TYR A 1 113 ? 97.536 -7.370 62.513 1.00 22.73 159 TYR A CA 1
ATOM 1825 C C . TYR A 1 113 ? 96.161 -7.933 62.185 1.00 22.73 159 TYR A C 1
ATOM 1826 O O . TYR A 1 113 ? 95.854 -8.185 61.016 1.00 22.73 159 TYR A O 1
ATOM 1844 N N . TYR A 1 114 ? 95.347 -8.144 63.212 1.00 21.61 160 TYR A N 1
ATOM 1845 C CA . TYR A 1 114 ? 94.040 -8.767 63.060 1.00 21.61 160 TYR A CA 1
ATOM 1846 C C . TYR A 1 114 ? 92.940 -7.741 63.282 1.00 21.61 160 TYR A C 1
ATOM 1847 O O . TYR A 1 114 ? 92.988 -6.968 64.243 1.00 21.61 160 TYR A O 1
ATOM 1865 N N . THR A 1 115 ? 91.960 -7.731 62.385 1.00 19.95 161 THR A N 1
ATOM 1866 C CA . THR A 1 115 ? 90.735 -6.979 62.596 1.00 19.95 161 THR A CA 1
ATOM 1867 C C . THR A 1 115 ? 89.597 -7.677 61.872 1.00 19.95 161 THR A C 1
ATOM 1868 O O . THR A 1 115 ? 89.786 -8.225 60.785 1.00 19.95 161 THR A O 1
ATOM 1879 N N . ASP A 1 116 ? 88.418 -7.646 62.479 1.00 18.75 162 ASP A N 1
ATOM 1880 C CA . ASP A 1 116 ? 87.214 -8.139 61.838 1.00 18.75 162 ASP A CA 1
ATOM 1881 C C . ASP A 1 116 ? 86.565 -7.014 61.051 1.00 18.75 162 ASP A C 1
ATOM 1882 O O . ASP A 1 116 ? 86.486 -5.877 61.522 1.00 18.75 162 ASP A O 1
ATOM 1891 N N . ASP A 1 117 ? 86.112 -7.334 59.844 1.00 18.10 163 ASP A N 1
ATOM 1892 C CA . ASP A 1 117 ? 85.544 -6.332 58.960 1.00 18.10 163 ASP A CA 1
ATOM 1893 C C . ASP A 1 117 ? 84.332 -6.883 58.229 1.00 18.10 163 ASP A C 1
ATOM 1894 O O . ASP A 1 117 ? 84.335 -8.024 57.762 1.00 18.10 163 ASP A O 1
ATOM 1903 N N . PHE A 1 118 ? 83.299 -6.054 58.132 1.00 17.20 164 PHE A N 1
ATOM 1904 C CA . PHE A 1 118 ? 82.073 -6.448 57.460 1.00 17.20 164 PHE A CA 1
ATOM 1905 C C . PHE A 1 118 ? 82.292 -6.649 55.973 1.00 17.20 164 PHE A C 1
ATOM 1906 O O . PHE A 1 118 ? 82.863 -5.795 55.291 1.00 17.20 164 PHE A O 1
ATOM 1923 N N . GLU A 1 119 ? 81.824 -7.779 55.472 1.00 16.99 165 GLU A N 1
ATOM 1924 C CA . GLU A 1 119 ? 81.741 -8.025 54.043 1.00 16.99 165 GLU A CA 1
ATOM 1925 C C . GLU A 1 119 ? 80.267 -8.149 53.681 1.00 16.99 165 GLU A C 1
ATOM 1926 O O . GLU A 1 119 ? 79.642 -9.178 53.944 1.00 16.99 165 GLU A O 1
ATOM 1938 N N . GLN A 1 120 ? 79.718 -7.118 53.048 1.00 17.37 166 GLN A N 1
ATOM 1939 C CA . GLN A 1 120 ? 78.373 -7.204 52.501 1.00 17.37 166 GLN A CA 1
ATOM 1940 C C . GLN A 1 120 ? 78.380 -7.665 51.057 1.00 17.37 166 GLN A C 1
ATOM 1941 O O . GLN A 1 120 ? 77.313 -7.786 50.450 1.00 17.37 166 GLN A O 1
ATOM 1955 N N . GLY A 1 121 ? 79.552 -7.933 50.503 1.00 16.72 167 GLY A N 1
ATOM 1956 C CA . GLY A 1 121 ? 79.676 -8.561 49.214 1.00 16.72 167 GLY A CA 1
ATOM 1957 C C . GLY A 1 121 ? 79.801 -10.054 49.298 1.00 16.72 167 GLY A C 1
ATOM 1958 O O . GLY A 1 121 ? 79.833 -10.734 48.268 1.00 16.72 167 GLY A O 1
ATOM 1962 N N . GLN A 1 122 ? 79.876 -10.588 50.505 1.00 16.18 168 GLN A N 1
ATOM 1963 C CA . GLN A 1 122 ? 79.924 -12.018 50.723 1.00 16.18 168 GLN A CA 1
ATOM 1964 C C . GLN A 1 122 ? 78.670 -12.457 51.457 1.00 16.18 168 GLN A C 1
ATOM 1965 O O . GLN A 1 122 ? 77.823 -11.647 51.842 1.00 16.18 168 GLN A O 1
ATOM 1979 N N . ASN A 1 123 ? 78.552 -13.762 51.654 1.00 15.19 169 ASN A N 1
ATOM 1980 C CA . ASN A 1 123 ? 77.316 -14.293 52.190 1.00 15.19 169 ASN A CA 1
ATOM 1981 C C . ASN A 1 123 ? 77.531 -15.690 52.737 1.00 15.19 169 ASN A C 1
ATOM 1982 O O . ASN A 1 123 ? 78.462 -16.398 52.346 1.00 15.19 169 ASN A O 1
ATOM 1993 N N . LEU A 1 124 ? 76.639 -16.078 53.642 1.00 14.70 170 LEU A N 1
ATOM 1994 C CA . LEU A 1 124 ? 76.683 -17.418 54.197 1.00 14.70 170 LEU A CA 1
ATOM 1995 C C . LEU A 1 124 ? 76.178 -18.410 53.178 1.00 14.70 170 LEU A C 1
ATOM 1996 O O . LEU A 1 124 ? 75.096 -18.249 52.614 1.00 14.70 170 LEU A O 1
ATOM 2012 N N . PHE A 1 125 ? 76.969 -19.441 52.943 1.00 13.98 171 PHE A N 1
ATOM 2013 C CA . PHE A 1 125 ? 76.563 -20.528 52.079 1.00 13.98 171 PHE A CA 1
ATOM 2014 C C . PHE A 1 125 ? 75.783 -21.541 52.896 1.00 13.98 171 PHE A C 1
ATOM 2015 O O . PHE A 1 125 ? 76.294 -22.081 53.880 1.00 13.98 171 PHE A O 1
ATOM 2032 N N . ILE A 1 126 ? 74.552 -21.799 52.483 1.00 14.03 172 ILE A N 1
ATOM 2033 C CA . ILE A 1 126 ? 73.767 -22.888 53.029 1.00 14.03 172 ILE A CA 1
ATOM 2034 C C . ILE A 1 126 ? 73.923 -24.014 52.027 1.00 14.03 172 ILE A C 1
ATOM 2035 O O . ILE A 1 126 ? 73.355 -23.980 50.935 1.00 14.03 172 ILE A O 1
ATOM 2051 N N . GLY A 1 127 ? 74.708 -25.006 52.397 1.00 13.21 173 GLY A N 1
ATOM 2052 C CA . GLY A 1 127 ? 74.988 -26.096 51.510 1.00 13.21 173 GLY A CA 1
ATOM 2053 C C . GLY A 1 127 ? 73.962 -27.196 51.626 1.00 13.21 173 GLY A C 1
ATOM 2054 O O . GLY A 1 127 ? 73.423 -27.472 52.690 1.00 13.21 173 GLY A O 1
ATOM 2058 N N . TRP A 1 128 ? 73.703 -27.817 50.492 1.00 12.49 174 TRP A N 1
ATOM 2059 C CA . TRP A 1 128 ? 72.967 -29.059 50.422 1.00 12.49 174 TRP A CA 1
ATOM 2060 C C . TRP A 1 128 ? 73.892 -30.084 49.805 1.00 12.49 174 TRP A C 1
ATOM 2061 O O . TRP A 1 128 ? 74.547 -29.801 48.799 1.00 12.49 174 TRP A O 1
ATOM 2082 N N . ALA A 1 129 ? 73.952 -31.262 50.396 1.00 12.09 175 ALA A N 1
ATOM 2083 C CA . ALA A 1 129 ? 74.680 -32.353 49.779 1.00 12.09 175 ALA A CA 1
ATOM 2084 C C . ALA A 1 129 ? 73.622 -33.173 49.076 1.00 12.09 175 ALA A C 1
ATOM 2085 O O . ALA A 1 129 ? 72.961 -34.017 49.682 1.00 12.09 175 ALA A O 1
ATOM 2092 N N . ASP A 1 130 ? 73.468 -32.913 47.788 1.00 12.21 176 ASP A N 1
ATOM 2093 C CA . ASP A 1 130 ? 72.520 -33.635 46.983 1.00 12.21 176 ASP A CA 1
ATOM 2094 C C . ASP A 1 130 ? 73.173 -34.653 46.066 1.00 12.21 176 ASP A C 1
ATOM 2095 O O . ASP A 1 130 ? 72.457 -35.417 45.417 1.00 12.21 176 ASP A O 1
ATOM 2104 N N . ARG A 1 131 ? 74.498 -34.658 45.954 1.00 11.91 177 ARG A N 1
ATOM 2105 C CA . ARG A 1 131 ? 75.165 -35.652 45.140 1.00 11.91 177 ARG A CA 1
ATOM 2106 C C . ARG A 1 131 ? 75.800 -36.775 45.941 1.00 11.91 177 ARG A C 1
ATOM 2107 O O . ARG A 1 131 ? 76.142 -37.806 45.356 1.00 11.91 177 ARG A O 1
ATOM 2128 N N . LYS A 1 132 ? 75.922 -36.633 47.255 1.00 11.90 178 LYS A N 1
ATOM 2129 C CA . LYS A 1 132 ? 76.818 -37.481 48.024 1.00 11.90 178 LYS A CA 1
ATOM 2130 C C . LYS A 1 132 ? 76.135 -38.018 49.265 1.00 11.90 178 LYS A C 1
ATOM 2131 O O . LYS A 1 132 ? 75.354 -37.319 49.914 1.00 11.90 178 LYS A O 1
ATOM 2150 N N . ALA A 1 133 ? 76.467 -39.260 49.595 1.00 11.93 179 ALA A N 1
ATOM 2151 C CA . ALA A 1 133 ? 75.976 -39.905 50.801 1.00 11.93 179 ALA A CA 1
ATOM 2152 C C . ALA A 1 133 ? 76.829 -39.474 51.982 1.00 11.93 179 ALA A C 1
ATOM 2153 O O . ALA A 1 133 ? 78.048 -39.672 51.986 1.00 11.93 179 ALA A O 1
ATOM 2160 N N . GLU A 1 134 ? 76.183 -38.894 52.984 1.00 11.94 180 GLU A N 1
ATOM 2161 C CA . GLU A 1 134 ? 76.878 -38.264 54.091 1.00 11.94 180 GLU A CA 1
ATOM 2162 C C . GLU A 1 134 ? 76.068 -38.459 55.358 1.00 11.94 180 GLU A C 1
ATOM 2163 O O . GLU A 1 134 ? 74.878 -38.772 55.318 1.00 11.94 180 GLU A O 1
ATOM 2175 N N . SER A 1 135 ? 76.738 -38.275 56.487 1.00 11.76 181 SER A N 1
ATOM 2176 C CA . SER A 1 135 ? 76.136 -38.502 57.788 1.00 11.76 181 SER A CA 1
ATOM 2177 C C . SER A 1 135 ? 76.576 -37.415 58.747 1.00 11.76 181 SER A C 1
ATOM 2178 O O . SER A 1 135 ? 77.681 -36.880 58.630 1.00 11.76 181 SER A O 1
ATOM 2186 N N . ILE A 1 136 ? 75.699 -37.090 59.685 1.00 11.68 182 ILE A N 1
ATOM 2187 C CA . ILE A 1 136 ? 76.072 -36.264 60.823 1.00 11.68 182 ILE A CA 1
ATOM 2188 C C . ILE A 1 136 ? 76.447 -37.203 61.957 1.00 11.68 182 ILE A C 1
ATOM 2189 O O . ILE A 1 136 ? 75.642 -38.065 62.329 1.00 11.68 182 ILE A O 1
ATOM 2205 N N . PRO A 1 137 ? 77.646 -37.098 62.518 1.00 11.92 183 PRO A N 1
ATOM 2206 C CA . PRO A 1 137 ? 77.906 -37.768 63.791 1.00 11.92 183 PRO A CA 1
ATOM 2207 C C . PRO A 1 137 ? 77.173 -37.068 64.922 1.00 11.92 183 PRO A C 1
ATOM 2208 O O . PRO A 1 137 ? 77.206 -35.843 65.039 1.00 11.92 183 PRO A O 1
ATOM 2219 N N . ILE A 1 138 ? 76.520 -37.859 65.759 1.00 11.53 184 ILE A N 1
ATOM 2220 C CA . ILE A 1 138 ? 75.787 -37.349 66.905 1.00 11.53 184 ILE A CA 1
ATOM 2221 C C . ILE A 1 138 ? 76.208 -38.124 68.135 1.00 11.53 184 ILE A C 1
ATOM 2222 O O . ILE A 1 138 ? 76.304 -39.355 68.108 1.00 11.53 184 ILE A O 1
ATOM 2238 N N . THR A 1 139 ? 76.451 -37.394 69.214 1.00 11.95 185 THR A N 1
ATOM 2239 C CA . THR A 1 139 ? 76.858 -37.995 70.468 1.00 11.95 185 THR A CA 1
ATOM 2240 C C . THR A 1 139 ? 75.965 -37.498 71.590 1.00 11.95 185 THR A C 1
ATOM 2241 O O . THR A 1 139 ? 75.255 -38.277 72.229 1.00 11.95 185 THR A O 1
ATOM 2252 N N . THR A 1 140 ? 75.998 -36.201 71.831 1.00 12.39 186 THR A N 1
ATOM 2253 C CA . THR A 1 140 ? 75.279 -35.563 72.914 1.00 12.39 186 THR A CA 1
ATOM 2254 C C . THR A 1 140 ? 74.281 -34.563 72.361 1.00 12.39 186 THR A C 1
ATOM 2255 O O . THR A 1 140 ? 74.401 -34.116 71.214 1.00 12.39 186 THR A O 1
ATOM 2266 N N . PRO A 1 141 ? 73.278 -34.190 73.147 1.00 12.67 187 PRO A N 1
ATOM 2267 C CA . PRO A 1 141 ? 72.349 -33.155 72.681 1.00 12.67 187 PRO A CA 1
ATOM 2268 C C . PRO A 1 141 ? 73.062 -31.866 72.351 1.00 12.67 187 PRO A C 1
ATOM 2269 O O . PRO A 1 141 ? 72.581 -31.082 71.524 1.00 12.67 187 PRO A O 1
ATOM 2280 N N . ALA A 1 142 ? 74.209 -31.634 72.983 1.00 12.38 188 ALA A N 1
ATOM 2281 C CA . ALA A 1 142 ? 75.063 -30.509 72.645 1.00 12.38 188 ALA A CA 1
ATOM 2282 C C . ALA A 1 142 ? 75.826 -30.766 71.360 1.00 12.38 188 ALA A C 1
ATOM 2283 O O . ALA A 1 142 ? 75.989 -29.858 70.539 1.00 12.38 188 ALA A O 1
ATOM 2290 N N . ASP A 1 143 ? 76.281 -32.004 71.164 1.00 12.84 189 ASP A N 1
ATOM 2291 C CA . ASP A 1 143 ? 77.052 -32.332 69.975 1.00 12.84 189 ASP A CA 1
ATOM 2292 C C . ASP A 1 143 ? 76.324 -31.883 68.727 1.00 12.84 189 ASP A C 1
ATOM 2293 O O . ASP A 1 143 ? 76.954 -31.581 67.709 1.00 12.84 189 ASP A O 1
ATOM 2302 N N . LEU A 1 144 ? 75.005 -31.826 68.787 1.00 12.67 190 LEU A N 1
ATOM 2303 C CA . LEU A 1 144 ? 74.207 -31.281 67.704 1.00 12.67 190 LEU A CA 1
ATOM 2304 C C . LEU A 1 144 ? 73.943 -29.822 68.023 1.00 12.67 190 LEU A C 1
ATOM 2305 O O . LEU A 1 144 ? 73.153 -29.502 68.910 1.00 12.67 190 LEU A O 1
ATOM 2321 N N . ASP A 1 145 ? 74.620 -28.945 67.296 1.00 13.28 191 ASP A N 1
ATOM 2322 C CA . ASP A 1 145 ? 74.428 -27.514 67.401 1.00 13.28 191 ASP A CA 1
ATOM 2323 C C . ASP A 1 145 ? 74.704 -26.927 66.035 1.00 13.28 191 ASP A C 1
ATOM 2324 O O . ASP A 1 145 ? 75.631 -27.352 65.343 1.00 13.28 191 ASP A O 1
ATOM 2333 N N . GLU A 1 146 ? 73.924 -25.920 65.669 1.00 14.22 192 GLU A N 1
ATOM 2334 C CA . GLU A 1 146 ? 74.090 -25.303 64.369 1.00 14.22 192 GLU A CA 1
ATOM 2335 C C . GLU A 1 146 ? 75.480 -24.723 64.197 1.00 14.22 192 GLU A C 1
ATOM 2336 O O . GLU A 1 146 ? 75.859 -24.378 63.074 1.00 14.22 192 GLU A O 1
ATOM 2348 N N . THR A 1 147 ? 76.248 -24.638 65.278 1.00 14.33 193 THR A N 1
ATOM 2349 C CA . THR A 1 147 ? 77.509 -23.922 65.297 1.00 14.33 193 THR A CA 1
ATOM 2350 C C . THR A 1 147 ? 78.681 -24.874 65.447 1.00 14.33 193 THR A C 1
ATOM 2351 O O . THR A 1 147 ? 79.487 -25.035 64.530 1.00 14.33 193 THR A O 1
ATOM 2362 N N . LYS A 1 148 ? 78.779 -25.514 66.602 1.00 14.34 194 LYS A N 1
ATOM 2363 C CA . LYS A 1 148 ? 79.968 -26.268 66.953 1.00 14.34 194 LYS A CA 1
ATOM 2364 C C . LYS A 1 148 ? 80.010 -27.640 66.303 1.00 14.34 194 LYS A C 1
ATOM 2365 O O . LYS A 1 148 ? 80.994 -28.364 66.481 1.00 14.34 194 LYS A O 1
ATOM 2384 N N . LEU A 1 149 ? 78.982 -28.002 65.551 1.00 13.69 195 LEU A N 1
ATOM 2385 C CA . LEU A 1 149 ? 78.882 -29.317 64.941 1.00 13.69 195 LEU A CA 1
ATOM 2386 C C . LEU A 1 149 ? 79.560 -29.324 63.586 1.00 13.69 195 LEU A C 1
ATOM 2387 O O . LEU A 1 149 ? 79.262 -28.486 62.731 1.00 13.69 195 LEU A O 1
ATOM 2403 N N . THR A 1 150 ? 80.437 -30.299 63.379 1.00 13.14 196 THR A N 1
ATOM 2404 C CA . THR A 1 150 ? 81.256 -30.332 62.182 1.00 13.14 196 THR A CA 1
ATOM 2405 C C . THR A 1 150 ? 81.657 -31.769 61.899 1.00 13.14 196 THR A C 1
ATOM 2406 O O . THR A 1 150 ? 81.515 -32.657 62.741 1.00 13.14 196 THR A O 1
ATOM 2417 N N . VAL A 1 151 ? 82.147 -31.981 60.686 1.00 12.96 197 VAL A N 1
ATOM 2418 C CA . VAL A 1 151 ? 82.772 -33.229 60.283 1.00 12.96 197 VAL A CA 1
ATOM 2419 C C . VAL A 1 151 ? 84.076 -32.871 59.597 1.00 12.96 197 VAL A C 1
ATOM 2420 O O . VAL A 1 151 ? 84.129 -31.934 58.794 1.00 12.96 197 VAL A O 1
ATOM 2433 N N . ALA A 1 152 ? 85.127 -33.612 59.914 1.00 12.49 198 ALA A N 1
ATOM 2434 C CA . ALA A 1 152 ? 86.453 -33.247 59.457 1.00 12.49 198 ALA A CA 1
ATOM 2435 C C . ALA A 1 152 ? 86.606 -33.488 57.964 1.00 12.49 198 ALA A C 1
ATOM 2436 O O . ALA A 1 152 ? 85.926 -34.326 57.368 1.00 12.49 198 ALA A O 1
ATOM 2443 N N . ASN A 1 153 ? 87.521 -32.737 57.361 1.00 12.58 199 ASN A N 1
ATOM 2444 C CA . ASN A 1 153 ? 87.834 -32.883 55.948 1.00 12.58 199 ASN A CA 1
ATOM 2445 C C . ASN A 1 153 ? 86.597 -32.656 55.095 1.00 12.58 199 ASN A C 1
ATOM 2446 O O . ASN A 1 153 ? 86.443 -33.243 54.022 1.00 12.58 199 ASN A O 1
ATOM 2457 N N . THR A 1 154 ? 85.709 -31.802 55.582 1.00 12.65 200 THR A N 1
ATOM 2458 C CA . THR A 1 154 ? 84.473 -31.472 54.901 1.00 12.65 200 THR A CA 1
ATOM 2459 C C . THR A 1 154 ? 84.495 -30.014 54.487 1.00 12.65 200 THR A C 1
ATOM 2460 O O . THR A 1 154 ? 84.785 -29.128 55.296 1.00 12.65 200 THR A O 1
ATOM 2471 N N . THR A 1 155 ? 84.200 -29.782 53.218 1.00 12.69 201 THR A N 1
ATOM 2472 C CA . THR A 1 155 ? 84.191 -28.445 52.665 1.00 12.69 201 THR A CA 1
ATOM 2473 C C . THR A 1 155 ? 83.078 -28.350 51.644 1.00 12.69 201 THR A C 1
ATOM 2474 O O . THR A 1 155 ? 82.906 -29.246 50.815 1.00 12.69 201 THR A O 1
ATOM 2485 N N . LEU A 1 156 ? 82.328 -27.259 51.704 1.00 13.05 202 LEU A N 1
ATOM 2486 C CA . LEU A 1 156 ? 81.367 -27.012 50.649 1.00 13.05 202 LEU A CA 1
ATOM 2487 C C . LEU A 1 156 ? 82.030 -26.770 49.308 1.00 13.05 202 LEU A C 1
ATOM 2488 O O . LEU A 1 156 ? 81.329 -26.712 48.294 1.00 13.05 202 LEU A O 1
ATOM 2504 N N . PHE A 1 157 ? 83.352 -26.632 49.277 1.00 13.19 203 PHE A N 1
ATOM 2505 C CA . PHE A 1 157 ? 84.089 -26.403 48.043 1.00 13.19 203 PHE A CA 1
ATOM 2506 C C . PHE A 1 157 ? 85.205 -27.421 47.917 1.00 13.19 203 PHE A C 1
ATOM 2507 O O . PHE A 1 157 ? 86.174 -27.386 48.681 1.00 13.19 203 PHE A O 1
ATOM 2524 N N . ASP A 1 158 ? 85.083 -28.296 46.933 1.00 12.73 204 ASP A N 1
ATOM 2525 C CA . ASP A 1 158 ? 86.133 -29.229 46.577 1.00 12.73 204 ASP A CA 1
ATOM 2526 C C . ASP A 1 158 ? 86.837 -28.723 45.332 1.00 12.73 204 ASP A C 1
ATOM 2527 O O . ASP A 1 158 ? 86.197 -28.213 44.411 1.00 12.73 204 ASP A O 1
ATOM 2536 N N . ALA A 1 159 ? 88.156 -28.886 45.298 1.00 12.60 205 ALA A N 1
ATOM 2537 C CA . ALA A 1 159 ? 88.910 -28.469 44.129 1.00 12.60 205 ALA A CA 1
ATOM 2538 C C . ALA A 1 159 ? 88.545 -29.264 42.893 1.00 12.60 205 ALA A C 1
ATOM 2539 O O . ALA A 1 159 ? 88.968 -28.899 41.792 1.00 12.60 205 ALA A O 1
ATOM 2546 N N . ASN A 1 160 ? 87.754 -30.324 43.050 1.00 12.96 206 ASN A N 1
ATOM 2547 C CA . ASN A 1 160 ? 87.608 -31.345 42.020 1.00 12.96 206 ASN A CA 1
ATOM 2548 C C . ASN A 1 160 ? 86.157 -31.487 41.593 1.00 12.96 206 ASN A C 1
ATOM 2549 O O . ASN A 1 160 ? 85.802 -31.090 40.483 1.00 12.96 206 ASN A O 1
ATOM 2560 N N . ASN A 1 161 ? 85.315 -32.071 42.423 1.00 12.53 207 ASN A N 1
ATOM 2561 C CA . ASN A 1 161 ? 83.898 -32.186 42.133 1.00 12.53 207 ASN A CA 1
ATOM 2562 C C . ASN A 1 161 ? 83.174 -31.489 43.270 1.00 12.53 207 ASN A C 1
ATOM 2563 O O . ASN A 1 161 ? 83.217 -31.956 44.412 1.00 12.53 207 ASN A O 1
ATOM 2574 N N . ASP A 1 162 ? 82.504 -30.386 42.974 1.00 12.86 208 ASP A N 1
ATOM 2575 C CA . ASP A 1 162 ? 81.794 -29.660 44.012 1.00 12.86 208 ASP A CA 1
ATOM 2576 C C . ASP A 1 162 ? 80.404 -30.271 44.074 1.00 12.86 208 ASP A C 1
ATOM 2577 O O . ASP A 1 162 ? 79.574 -30.063 43.187 1.00 12.86 208 ASP A O 1
ATOM 2586 N N . ASN A 1 163 ? 80.159 -31.019 45.137 1.00 12.80 209 ASN A N 1
ATOM 2587 C CA . ASN A 1 163 ? 79.008 -31.888 45.249 1.00 12.80 209 ASN A CA 1
ATOM 2588 C C . ASN A 1 163 ? 77.859 -31.200 45.958 1.00 12.80 209 ASN A C 1
ATOM 2589 O O . ASN A 1 163 ? 76.855 -31.842 46.282 1.00 12.80 209 ASN A O 1
ATOM 2600 N N . ILE A 1 164 ? 78.000 -29.910 46.218 1.00 13.11 210 ILE A N 1
ATOM 2601 C CA . ILE A 1 164 ? 77.099 -29.168 47.076 1.00 13.11 210 ILE A CA 1
ATOM 2602 C C . ILE A 1 164 ? 76.235 -28.265 46.219 1.00 13.11 210 ILE A C 1
ATOM 2603 O O . ILE A 1 164 ? 76.749 -27.495 45.398 1.00 13.11 210 ILE A O 1
ATOM 2619 N N . THR A 1 165 ? 74.929 -28.344 46.417 1.00 13.11 211 THR A N 1
ATOM 2620 C CA . THR A 1 165 ? 74.031 -27.324 45.912 1.00 13.11 211 THR A CA 1
ATOM 2621 C C . THR A 1 165 ? 73.893 -26.300 47.021 1.00 13.11 211 THR A C 1
ATOM 2622 O O . THR A 1 165 ? 73.414 -26.616 48.113 1.00 13.11 211 THR A O 1
ATOM 2633 N N . LYS A 1 166 ? 74.326 -25.083 46.752 1.00 13.86 212 LYS A N 1
ATOM 2634 C CA . LYS A 1 166 ? 74.390 -24.060 47.770 1.00 13.86 212 LYS A CA 1
ATOM 2635 C C . LYS A 1 166 ? 73.270 -23.049 47.625 1.00 13.86 212 LYS A C 1
ATOM 2636 O O . LYS A 1 166 ? 72.774 -22.781 46.530 1.00 13.86 212 LYS A O 1
ATOM 2655 N N . GLU A 1 167 ? 72.868 -22.507 48.762 1.00 14.79 213 GLU A N 1
ATOM 2656 C CA . GLU A 1 167 ? 71.945 -21.388 48.829 1.00 14.79 213 GLU A CA 1
ATOM 2657 C C . GLU A 1 167 ? 72.651 -20.366 49.706 1.00 14.79 213 GLU A C 1
ATOM 2658 O O . GLU A 1 167 ? 72.846 -20.607 50.900 1.00 14.79 213 GLU A O 1
ATOM 2670 N N . GLU A 1 168 ? 73.064 -19.244 49.127 1.00 15.25 214 GLU A N 1
ATOM 2671 C CA . GLU A 1 168 ? 73.882 -18.267 49.835 1.00 15.25 214 GLU A CA 1
ATOM 2672 C C . GLU A 1 168 ? 73.049 -17.045 50.207 1.00 15.25 214 GLU A C 1
ATOM 2673 O O . GLU A 1 168 ? 72.316 -16.513 49.366 1.00 15.25 214 GLU A O 1
ATOM 2685 N N . VAL A 1 169 ? 73.162 -16.607 51.456 1.00 15.03 215 VAL A N 1
ATOM 2686 C CA . VAL A 1 169 ? 72.376 -15.505 52.000 1.00 15.03 215 VAL A CA 1
ATOM 2687 C C . VAL A 1 169 ? 73.291 -14.348 52.374 1.00 15.03 215 VAL A C 1
ATOM 2688 O O . VAL A 1 169 ? 74.223 -14.526 53.161 1.00 15.03 215 VAL A O 1
ATOM 2701 N N . PRO A 1 170 ? 73.079 -13.158 51.839 1.00 15.55 216 PRO A N 1
ATOM 2702 C CA . PRO A 1 170 ? 73.857 -12.009 52.298 1.00 15.55 216 PRO A CA 1
ATOM 2703 C C . PRO A 1 170 ? 73.214 -11.334 53.496 1.00 15.55 216 PRO A C 1
ATOM 2704 O O . PRO A 1 170 ? 72.157 -11.758 53.970 1.00 15.55 216 PRO A O 1
ATOM 2715 N N . THR A 1 171 ? 73.842 -10.278 53.994 1.00 15.96 217 THR A N 1
ATOM 2716 C CA . THR A 1 171 ? 73.297 -9.569 55.138 1.00 15.96 217 THR A CA 1
ATOM 2717 C C . THR A 1 171 ? 71.971 -8.921 54.766 1.00 15.96 217 THR A C 1
ATOM 2718 O O . THR A 1 171 ? 71.834 -8.309 53.705 1.00 15.96 217 THR A O 1
ATOM 2729 N N . ARG A 1 172 ? 70.996 -9.046 55.658 1.00 15.91 218 ARG A N 1
ATOM 2730 C CA . ARG A 1 172 ? 69.630 -8.596 55.435 1.00 15.91 218 ARG A CA 1
ATOM 2731 C C . ARG A 1 172 ? 68.901 -9.441 54.400 1.00 15.91 218 ARG A C 1
ATOM 2732 O O . ARG A 1 172 ? 67.950 -8.971 53.768 1.00 15.91 218 ARG A O 1
ATOM 2753 N N . GLU A 1 173 ? 69.328 -10.686 54.225 1.00 15.19 219 GLU A N 1
ATOM 2754 C CA . GLU A 1 173 ? 68.565 -11.688 53.503 1.00 15.19 219 GLU A CA 1
ATOM 2755 C C . GLU A 1 173 ? 68.519 -12.951 54.344 1.00 15.19 219 GLU A C 1
ATOM 2756 O O . GLU A 1 173 ? 69.453 -13.255 55.089 1.00 15.19 219 GLU A O 1
ATOM 2768 N N . LYS A 1 174 ? 67.421 -13.684 54.211 1.00 14.49 220 LYS A N 1
ATOM 2769 C CA . LYS A 1 174 ? 67.130 -14.839 55.037 1.00 14.49 220 LYS A CA 1
ATOM 2770 C C . LYS A 1 174 ? 67.007 -16.084 54.176 1.00 14.49 220 LYS A C 1
ATOM 2771 O O . LYS A 1 174 ? 66.478 -16.037 53.064 1.00 14.49 220 LYS A O 1
ATOM 2790 N N . TRP A 1 175 ? 67.480 -17.203 54.706 1.00 13.87 221 TRP A N 1
ATOM 2791 C CA . TRP A 1 175 ? 67.272 -18.502 54.087 1.00 13.87 221 TRP A CA 1
ATOM 2792 C C . TRP A 1 175 ? 66.146 -19.176 54.845 1.00 13.87 221 TRP A C 1
ATOM 2793 O O . TRP A 1 175 ? 66.333 -19.616 55.983 1.00 13.87 221 TRP A O 1
ATOM 2814 N N . CYS A 1 176 ? 64.989 -19.265 54.213 1.00 13.97 222 CYS A N 1
ATOM 2815 C CA . CYS A 1 176 ? 63.865 -19.996 54.758 1.00 13.97 222 CYS A CA 1
ATOM 2816 C C . CYS A 1 176 ? 63.683 -21.264 53.947 1.00 13.97 222 CYS A C 1
ATOM 2817 O O . CYS A 1 176 ? 63.720 -21.234 52.715 1.00 13.97 222 CYS A O 1
ATOM 2825 N N . HIS A 1 177 ? 63.535 -22.380 54.645 1.00 12.95 223 HIS A N 1
ATOM 2826 C CA . HIS A 1 177 ? 63.276 -23.655 54.002 1.00 12.95 223 HIS A CA 1
ATOM 2827 C C . HIS A 1 177 ? 62.274 -24.428 54.835 1.00 12.95 223 HIS A C 1
ATOM 2828 O O . HIS A 1 177 ? 62.394 -24.489 56.060 1.00 12.95 223 HIS A O 1
ATOM 2842 N N . THR A 1 178 ? 61.291 -25.020 54.171 1.00 12.66 224 THR A N 1
ATOM 2843 C CA . THR A 1 178 ? 60.241 -25.749 54.857 1.00 12.66 224 THR A CA 1
ATOM 2844 C C . THR A 1 178 ? 60.327 -27.223 54.503 1.00 12.66 224 THR A C 1
ATOM 2845 O O . THR A 1 178 ? 60.493 -27.581 53.334 1.00 12.66 224 THR A O 1
ATOM 2856 N N . TRP A 1 179 ? 60.230 -28.063 55.523 1.00 12.35 225 TRP A N 1
ATOM 2857 C CA . TRP A 1 179 ? 60.112 -29.503 55.373 1.00 12.35 225 TRP A CA 1
ATOM 2858 C C . TRP A 1 179 ? 58.708 -29.911 55.776 1.00 12.35 225 TRP A C 1
ATOM 2859 O O . TRP A 1 179 ? 58.203 -29.459 56.806 1.00 12.35 225 TRP A O 1
ATOM 2880 N N . ASP A 1 180 ? 58.087 -30.774 54.986 1.00 12.83 226 ASP A N 1
ATOM 2881 C CA . ASP A 1 180 ? 56.818 -31.362 55.379 1.00 12.83 226 ASP A CA 1
ATOM 2882 C C . ASP A 1 180 ? 57.142 -32.686 56.043 1.00 12.83 226 ASP A C 1
ATOM 2883 O O . ASP A 1 180 ? 57.567 -33.634 55.381 1.00 12.83 226 ASP A O 1
ATOM 2892 N N . LEU A 1 181 ? 56.954 -32.746 57.353 1.00 12.86 227 LEU A N 1
ATOM 2893 C CA . LEU A 1 181 ? 57.321 -33.918 58.123 1.00 12.86 227 LEU A CA 1
ATOM 2894 C C . LEU A 1 181 ? 56.207 -34.925 58.218 1.00 12.86 227 LEU A C 1
ATOM 2895 O O . LEU A 1 181 ? 56.340 -35.906 58.953 1.00 12.86 227 LEU A O 1
ATOM 2911 N N . ASP A 1 182 ? 55.110 -34.715 57.511 1.00 13.53 228 ASP A N 1
ATOM 2912 C CA . ASP A 1 182 ? 54.078 -35.732 57.464 1.00 13.53 228 ASP A CA 1
ATOM 2913 C C . ASP A 1 182 ? 54.429 -36.622 56.291 1.00 13.53 228 ASP A C 1
ATOM 2914 O O . ASP A 1 182 ? 54.183 -36.288 55.130 1.00 13.53 228 ASP A O 1
ATOM 2923 N N . VAL A 1 183 ? 54.999 -37.774 56.624 1.00 13.43 229 VAL A N 1
ATOM 2924 C CA . VAL A 1 183 ? 55.381 -38.795 55.676 1.00 13.43 229 VAL A CA 1
ATOM 2925 C C . VAL A 1 183 ? 54.372 -39.908 55.634 1.00 13.43 229 VAL A C 1
ATOM 2926 O O . VAL A 1 183 ? 54.531 -40.869 54.873 1.00 13.43 229 VAL A O 1
ATOM 2939 N N . LEU A 1 184 ? 53.321 -39.790 56.427 1.00 13.80 230 LEU A N 1
ATOM 2940 C CA . LEU A 1 184 ? 52.671 -40.927 57.043 1.00 13.80 230 LEU A CA 1
ATOM 2941 C C . LEU A 1 184 ? 51.244 -41.034 56.536 1.00 13.80 230 LEU A C 1
ATOM 2942 O O . LEU A 1 184 ? 50.520 -40.035 56.485 1.00 13.80 230 LEU A O 1
ATOM 2958 N N . ASN A 1 185 ? 50.852 -42.244 56.155 1.00 13.53 231 ASN A N 1
ATOM 2959 C CA . ASN A 1 185 ? 49.575 -42.487 55.516 1.00 13.53 231 ASN A CA 1
ATOM 2960 C C . ASN A 1 185 ? 48.791 -43.509 56.322 1.00 13.53 231 ASN A C 1
ATOM 2961 O O . ASN A 1 185 ? 49.329 -44.197 57.192 1.00 13.53 231 ASN A O 1
ATOM 2972 N N . HIS A 1 186 ? 47.500 -43.585 56.014 1.00 13.40 232 HIS A N 1
ATOM 2973 C CA . HIS A 1 186 ? 46.616 -44.641 56.507 1.00 13.40 232 HIS A CA 1
ATOM 2974 C C . HIS A 1 186 ? 46.371 -44.540 58.008 1.00 13.40 232 HIS A C 1
ATOM 2975 O O . HIS A 1 186 ? 46.394 -45.537 58.724 1.00 13.40 232 HIS A O 1
ATOM 2989 N N . ASN A 1 187 ? 46.091 -43.327 58.474 1.00 13.15 233 ASN A N 1
ATOM 2990 C CA . ASN A 1 187 ? 45.550 -43.127 59.816 1.00 13.15 233 ASN A CA 1
ATOM 2991 C C . ASN A 1 187 ? 46.519 -43.641 60.871 1.00 13.15 233 ASN A C 1
ATOM 2992 O O . ASN A 1 187 ? 46.161 -44.438 61.733 1.00 13.15 233 ASN A O 1
ATOM 3003 N N . TYR A 1 188 ? 47.761 -43.189 60.783 1.00 12.61 234 TYR A N 1
ATOM 3004 C CA . TYR A 1 188 ? 48.784 -43.514 61.762 1.00 12.61 234 TYR A CA 1
ATOM 3005 C C . TYR A 1 188 ? 49.366 -42.252 62.366 1.00 12.61 234 TYR A C 1
ATOM 3006 O O . TYR A 1 188 ? 49.118 -41.134 61.914 1.00 12.61 234 TYR A O 1
ATOM 3024 N N . LEU A 1 189 ? 50.201 -42.469 63.372 1.00 12.19 235 LEU A N 1
ATOM 3025 C CA . LEU A 1 189 ? 50.875 -41.392 64.064 1.00 12.19 235 LEU A CA 1
ATOM 3026 C C . LEU A 1 189 ? 52.207 -41.911 64.565 1.00 12.19 235 LEU A C 1
ATOM 3027 O O . LEU A 1 189 ? 52.447 -43.117 64.615 1.00 12.19 235 LEU A O 1
ATOM 3043 N N . TRP A 1 190 ? 53.081 -40.983 64.910 1.00 12.07 236 TRP A N 1
ATOM 3044 C CA . TRP A 1 190 ? 54.272 -41.319 65.661 1.00 12.07 236 TRP A CA 1
ATOM 3045 C C . TRP A 1 190 ? 53.936 -41.320 67.139 1.00 12.07 236 TRP A C 1
ATOM 3046 O O . TRP A 1 190 ? 53.036 -40.609 67.588 1.00 12.07 236 TRP A O 1
ATOM 3067 N N . GLU A 1 191 ? 54.646 -42.146 67.887 1.00 11.99 237 GLU A N 1
ATOM 3068 C CA . GLU A 1 191 ? 54.436 -42.191 69.322 1.00 11.99 237 GLU A CA 1
ATOM 3069 C C . GLU A 1 191 ? 54.500 -40.792 69.901 1.00 11.99 237 GLU A C 1
ATOM 3070 O O . GLU A 1 191 ? 55.188 -39.921 69.359 1.00 11.99 237 GLU A O 1
ATOM 3082 N N . PRO A 1 192 ? 53.804 -40.541 71.002 1.00 11.74 238 PRO A N 1
ATOM 3083 C CA . PRO A 1 192 ? 54.018 -39.292 71.724 1.00 11.74 238 PRO A CA 1
ATOM 3084 C C . PRO A 1 192 ? 55.417 -39.295 72.308 1.00 11.74 238 PRO A C 1
ATOM 3085 O O . PRO A 1 192 ? 55.841 -40.270 72.931 1.00 11.74 238 PRO A O 1
ATOM 3096 N N . ASN A 1 193 ? 56.136 -38.207 72.090 1.00 11.82 239 ASN A N 1
ATOM 3097 C CA . ASN A 1 193 ? 57.551 -38.179 72.398 1.00 11.82 239 ASN A CA 1
ATOM 3098 C C . ASN A 1 193 ? 57.946 -36.835 72.973 1.00 11.82 239 ASN A C 1
ATOM 3099 O O . ASN A 1 193 ? 57.648 -35.792 72.386 1.00 11.82 239 ASN A O 1
ATOM 3110 N N . ASN A 1 194 ? 58.638 -36.869 74.102 1.00 12.64 240 ASN A N 1
ATOM 3111 C CA . ASN A 1 194 ? 59.402 -35.719 74.545 1.00 12.64 240 ASN A CA 1
ATOM 3112 C C . ASN A 1 194 ? 60.790 -35.829 73.942 1.00 12.64 240 ASN A C 1
ATOM 3113 O O . ASN A 1 194 ? 61.479 -36.837 74.123 1.00 12.64 240 ASN A O 1
ATOM 3124 N N . LEU A 1 195 ? 61.207 -34.782 73.255 1.00 12.17 241 LEU A N 1
ATOM 3125 C CA . LEU A 1 195 ? 62.339 -34.838 72.345 1.00 12.17 241 LEU A CA 1
ATOM 3126 C C . LEU A 1 195 ? 63.673 -34.784 73.063 1.00 12.17 241 LEU A C 1
ATOM 3127 O O . LEU A 1 195 ? 64.710 -34.672 72.405 1.00 12.17 241 LEU A O 1
ATOM 3143 N N . ASP A 1 196 ? 63.660 -34.855 74.391 1.00 12.87 242 ASP A N 1
ATOM 3144 C CA . ASP A 1 196 ? 64.867 -34.812 75.198 1.00 12.87 242 ASP A CA 1
ATOM 3145 C C . ASP A 1 196 ? 65.905 -35.757 74.620 1.00 12.87 242 ASP A C 1
ATOM 3146 O O . ASP A 1 196 ? 67.112 -35.516 74.715 1.00 12.87 242 ASP A O 1
ATOM 3155 N N . SER A 1 197 ? 65.430 -36.837 74.020 1.00 12.38 243 SER A N 1
ATOM 3156 C CA . SER A 1 197 ? 66.299 -37.866 73.476 1.00 12.38 243 SER A CA 1
ATOM 3157 C C . SER A 1 197 ? 66.854 -37.422 72.134 1.00 12.38 243 SER A C 1
ATOM 3158 O O . SER A 1 197 ? 66.097 -37.208 71.181 1.00 12.38 243 SER A O 1
ATOM 3166 N N . GLN A 1 198 ? 68.172 -37.302 72.058 1.00 12.37 244 GLN A N 1
ATOM 3167 C CA . GLN A 1 198 ? 68.839 -37.095 70.785 1.00 12.37 244 GLN A CA 1
ATOM 3168 C C . GLN A 1 198 ? 68.972 -38.455 70.122 1.00 12.37 244 GLN A C 1
ATOM 3169 O O . GLN A 1 198 ? 68.332 -39.433 70.514 1.00 12.37 244 GLN A O 1
ATOM 3183 N N . TRP A 1 199 ? 69.791 -38.509 69.082 1.00 12.62 245 TRP A N 1
ATOM 3184 C CA . TRP A 1 199 ? 69.876 -39.664 68.204 1.00 12.62 245 TRP A CA 1
ATOM 3185 C C . TRP A 1 199 ? 68.480 -40.099 67.799 1.00 12.62 245 TRP A C 1
ATOM 3186 O O . TRP A 1 199 ? 68.219 -41.270 67.536 1.00 12.62 245 TRP A O 1
ATOM 3207 N N . THR A 1 200 ? 67.582 -39.129 67.731 1.00 12.01 246 THR A N 1
ATOM 3208 C CA . THR A 1 200 ? 66.194 -39.352 67.387 1.00 12.01 246 THR A CA 1
ATOM 3209 C C . THR A 1 200 ? 65.865 -38.471 66.200 1.00 12.01 246 THR A C 1
ATOM 3210 O O . THR A 1 200 ? 66.236 -37.293 66.169 1.00 12.01 246 THR A O 1
ATOM 3221 N N . LEU A 1 201 ? 65.173 -39.044 65.229 1.00 12.17 247 LEU A N 1
ATOM 3222 C CA . LEU A 1 201 ? 65.183 -38.512 63.885 1.00 12.17 247 LEU A CA 1
ATOM 3223 C C . LEU A 1 201 ? 63.809 -38.018 63.478 1.00 12.17 247 LEU A C 1
ATOM 3224 O O . LEU A 1 201 ? 62.782 -38.454 64.003 1.00 12.17 247 LEU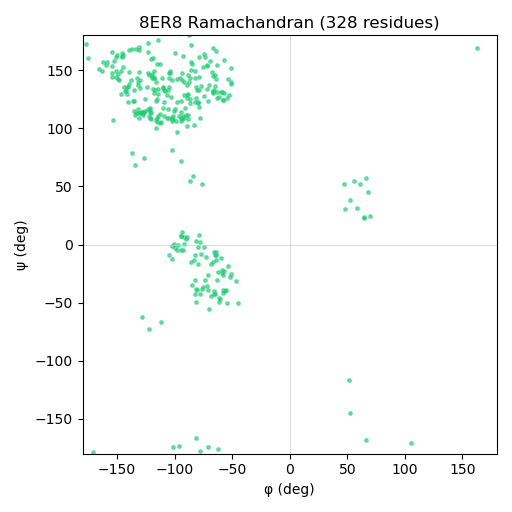 A O 1
ATOM 3240 N N . ILE A 1 202 ? 63.809 -37.092 62.533 1.00 11.87 248 ILE A N 1
ATOM 3241 C CA . ILE A 1 202 ? 62.565 -36.505 62.070 1.00 11.87 248 ILE A CA 1
ATOM 3242 C C . ILE A 1 202 ? 61.805 -37.524 61.243 1.00 11.87 248 ILE A C 1
ATOM 3243 O O . ILE A 1 202 ? 62.407 -38.418 60.632 1.00 11.87 248 ILE A O 1
ATOM 3259 N N . PRO A 1 203 ? 60.490 -37.410 61.185 1.00 12.43 249 PRO A N 1
ATOM 3260 C CA . PRO A 1 203 ? 59.709 -38.393 60.450 1.00 12.43 249 PRO A CA 1
ATOM 3261 C C . PRO A 1 203 ? 60.200 -38.534 59.024 1.00 12.43 249 PRO A C 1
ATOM 3262 O O . PRO A 1 203 ? 60.310 -37.561 58.277 1.00 12.43 249 PRO A O 1
ATOM 3273 N N . GLY A 1 204 ? 60.497 -39.767 58.655 1.00 12.78 250 GLY A N 1
ATOM 3274 C CA . GLY A 1 204 ? 60.966 -40.063 57.322 1.00 12.78 250 GLY A CA 1
ATOM 3275 C C . GLY A 1 204 ? 60.890 -41.547 57.088 1.00 12.78 250 GLY A C 1
ATOM 3276 O O . GLY A 1 204 ? 61.015 -42.348 58.018 1.00 12.78 250 GLY A O 1
ATOM 3280 N N . ALA A 1 205 ? 60.699 -41.909 55.830 1.00 13.35 251 ALA A N 1
ATOM 3281 C CA . ALA A 1 205 ? 60.741 -43.289 55.391 1.00 13.35 251 ALA A CA 1
ATOM 3282 C C . ALA A 1 205 ? 62.120 -43.671 54.899 1.00 13.35 251 ALA A C 1
ATOM 3283 O O . ALA A 1 205 ? 62.276 -44.723 54.275 1.00 13.35 251 ALA A O 1
ATOM 3290 N N . GLN A 1 206 ? 63.113 -42.820 55.132 1.00 12.60 252 GLN A N 1
ATOM 3291 C CA . GLN A 1 206 ? 64.444 -43.062 54.603 1.00 12.60 252 GLN A CA 1
ATOM 3292 C C . GLN A 1 206 ? 64.907 -44.468 54.943 1.00 12.60 252 GLN A C 1
ATOM 3293 O O . GLN A 1 206 ? 64.654 -44.972 56.036 1.00 12.60 252 GLN A O 1
ATOM 3307 N N . ALA A 1 207 ? 65.561 -45.113 53.982 1.00 12.70 253 ALA A N 1
ATOM 3308 C CA . ALA A 1 207 ? 65.763 -46.551 54.039 1.00 12.70 253 ALA A CA 1
ATOM 3309 C C . ALA A 1 207 ? 67.127 -46.962 54.561 1.00 12.70 253 ALA A C 1
ATOM 3310 O O . ALA A 1 207 ? 67.357 -48.159 54.750 1.00 12.70 253 ALA A O 1
ATOM 3317 N N . VAL A 1 208 ? 68.022 -46.023 54.825 1.00 12.39 254 VAL A N 1
ATOM 3318 C CA . VAL A 1 208 ? 69.411 -46.344 55.126 1.00 12.39 254 VAL A CA 1
ATOM 3319 C C . VAL A 1 208 ? 69.626 -46.253 56.625 1.00 12.39 254 VAL A C 1
ATOM 3320 O O . VAL A 1 208 ? 69.635 -45.158 57.192 1.00 12.39 254 VAL A O 1
ATOM 3333 N N . GLN A 1 209 ? 69.832 -47.397 57.264 1.00 13.15 255 GLN A N 1
ATOM 3334 C CA . GLN A 1 209 ? 70.169 -47.406 58.672 1.00 13.15 255 GLN A CA 1
ATOM 3335 C C . GLN A 1 209 ? 71.529 -48.051 58.878 1.00 13.15 255 GLN A C 1
ATOM 3336 O O . GLN A 1 209 ? 71.921 -48.945 58.124 1.00 13.15 255 GLN A O 1
ATOM 3350 N N . PRO A 1 210 ? 72.285 -47.588 59.867 1.00 13.08 256 PRO A N 1
ATOM 3351 C CA . PRO A 1 210 ? 73.504 -48.294 60.252 1.00 13.08 256 PRO A CA 1
ATOM 3352 C C . PRO A 1 210 ? 73.221 -49.688 60.780 1.00 13.08 256 PRO A C 1
ATOM 3353 O O . PRO A 1 210 ? 72.137 -49.981 61.287 1.00 13.08 256 PRO A O 1
ATOM 3364 N N . THR A 1 211 ? 74.225 -50.556 60.655 1.00 13.61 257 THR A N 1
ATOM 3365 C CA . THR A 1 211 ? 74.166 -51.855 61.306 1.00 13.61 257 THR A CA 1
ATOM 3366 C C . THR A 1 211 ? 74.321 -51.720 62.811 1.00 13.61 257 THR A C 1
ATOM 3367 O O . THR A 1 211 ? 73.816 -52.556 63.567 1.00 13.61 257 THR A O 1
ATOM 3378 N N . ALA A 1 212 ? 74.997 -50.665 63.259 1.00 13.09 258 ALA A N 1
ATOM 3379 C CA . ALA A 1 212 ? 75.311 -50.514 64.671 1.00 13.09 258 ALA A CA 1
ATOM 3380 C C . ALA A 1 212 ? 74.107 -50.030 65.459 1.00 13.09 258 ALA A C 1
ATOM 3381 O O . ALA A 1 212 ? 73.838 -50.529 66.557 1.00 13.09 258 ALA A O 1
ATOM 3388 N N . THR A 1 213 ? 73.375 -49.064 64.917 1.00 13.12 259 THR A N 1
ATOM 3389 C CA . THR A 1 213 ? 72.197 -48.503 65.568 1.00 13.12 259 THR A CA 1
ATOM 3390 C C . THR A 1 213 ? 71.015 -48.563 64.613 1.00 13.12 259 THR A C 1
ATOM 3391 O O . THR A 1 213 ? 70.590 -47.545 64.055 1.00 13.12 259 THR A O 1
ATOM 3402 N N . PRO A 1 214 ? 70.452 -49.748 64.413 1.00 13.08 260 PRO A N 1
ATOM 3403 C CA . PRO A 1 214 ? 69.328 -49.886 63.484 1.00 13.08 260 PRO A CA 1
ATOM 3404 C C . PRO A 1 214 ? 68.161 -49.004 63.890 1.00 13.08 260 PRO A C 1
ATOM 3405 O O . PRO A 1 214 ? 67.742 -48.988 65.049 1.00 13.08 260 PRO A O 1
ATOM 3416 N N . ILE A 1 215 ? 67.638 -48.260 62.923 1.00 12.81 261 ILE A N 1
ATOM 3417 C CA . ILE A 1 215 ? 66.490 -47.412 63.194 1.00 12.81 261 ILE A CA 1
ATOM 3418 C C . ILE A 1 215 ? 65.214 -48.233 63.172 1.00 12.81 261 ILE A C 1
ATOM 3419 O O . ILE A 1 215 ? 64.308 -48.019 63.983 1.00 12.81 261 ILE A O 1
ATOM 3435 N N . GLY A 1 216 ? 65.120 -49.175 62.244 1.00 12.82 262 GLY A N 1
ATOM 3436 C CA . GLY A 1 216 ? 64.069 -50.152 62.269 1.00 12.82 262 GLY A CA 1
ATOM 3437 C C . GLY A 1 216 ? 62.978 -49.930 61.248 1.00 12.82 262 GLY A C 1
ATOM 3438 O O . GLY A 1 216 ? 63.065 -49.079 60.359 1.00 12.82 262 GLY A O 1
ATOM 3442 N N . PRO A 1 217 ? 61.909 -50.711 61.378 1.00 13.30 263 PRO A N 1
ATOM 3443 C CA . PRO A 1 217 ? 60.845 -50.673 60.369 1.00 13.30 263 PRO A CA 1
ATOM 3444 C C . PRO A 1 217 ? 60.238 -49.300 60.192 1.00 13.30 263 PRO A C 1
ATOM 3445 O O . PRO A 1 217 ? 59.978 -48.874 59.061 1.00 13.30 263 PRO A O 1
ATOM 3456 N N . THR A 1 218 ? 60.011 -48.588 61.292 1.00 13.12 264 THR A N 1
ATOM 3457 C CA . THR A 1 218 ? 59.475 -47.238 61.206 1.00 13.12 264 THR A CA 1
ATOM 3458 C C . THR A 1 218 ? 60.277 -46.388 60.239 1.00 13.12 264 THR A C 1
ATOM 3459 O O . THR A 1 218 ? 59.761 -45.415 59.681 1.00 13.12 264 THR A O 1
ATOM 3470 N N . TYR A 1 219 ? 61.542 -46.731 60.042 1.00 12.77 265 TYR A N 1
ATOM 3471 C CA . TYR A 1 219 ? 62.410 -45.938 59.187 1.00 12.77 265 TYR A CA 1
ATOM 3472 C C . TYR A 1 219 ? 62.264 -46.321 57.721 1.00 12.77 265 TYR A C 1
ATOM 3473 O O . TYR A 1 219 ? 62.345 -45.459 56.846 1.00 12.77 265 TYR A O 1
ATOM 3491 N N . GLN A 1 220 ? 62.042 -47.596 57.430 1.00 13.30 266 GLN A N 1
ATOM 3492 C CA . GLN A 1 220 ? 61.760 -48.014 56.067 1.00 13.30 266 GLN A CA 1
ATOM 3493 C C . GLN A 1 220 ? 60.346 -47.622 55.653 1.00 13.30 266 GLN A C 1
ATOM 3494 O O . GLN A 1 220 ? 59.494 -47.286 56.477 1.00 13.30 266 GLN A O 1
ATOM 3508 N N . GLU A 1 221 ? 60.110 -47.663 54.343 1.00 13.37 267 GLU A N 1
ATOM 3509 C CA . GLU A 1 221 ? 58.847 -47.186 53.796 1.00 13.37 267 GLU A CA 1
ATOM 3510 C C . GLU A 1 221 ? 57.679 -47.991 54.334 1.00 13.37 267 GLU A C 1
ATOM 3511 O O . GLU A 1 221 ? 56.669 -47.431 54.773 1.00 13.37 267 GLU A O 1
ATOM 3523 N N . ILE A 1 222 ? 57.779 -49.311 54.268 1.00 13.34 268 ILE A N 1
ATOM 3524 C CA . ILE A 1 222 ? 56.745 -50.188 54.790 1.00 13.34 268 ILE A CA 1
ATOM 3525 C C . ILE A 1 222 ? 57.148 -50.561 56.204 1.00 13.34 268 ILE A C 1
ATOM 3526 O O . ILE A 1 222 ? 58.147 -51.250 56.416 1.00 13.34 268 ILE A O 1
ATOM 3542 N N . VAL A 1 223 ? 56.371 -50.108 57.168 1.00 13.25 269 VAL A N 1
ATOM 3543 C CA . VAL A 1 223 ? 56.680 -50.318 58.569 1.00 13.25 269 VA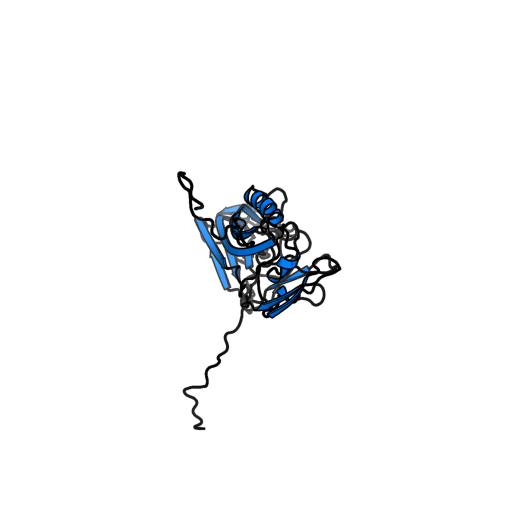L A CA 1
ATOM 3544 C C . VAL A 1 223 ? 56.061 -51.630 59.002 1.00 13.25 269 VAL A C 1
ATOM 3545 O O . VAL A 1 223 ? 54.876 -51.878 58.760 1.00 13.25 269 VAL A O 1
ATOM 3558 N N . ILE A 1 224 ? 56.869 -52.483 59.614 1.00 13.49 270 ILE A N 1
ATOM 3559 C CA . ILE A 1 224 ? 56.378 -53.650 60.318 1.00 13.49 270 ILE A CA 1
ATOM 3560 C C . ILE A 1 224 ? 57.096 -53.694 61.651 1.00 13.49 270 ILE A C 1
ATOM 3561 O O . ILE A 1 224 ? 58.307 -53.935 61.701 1.00 13.49 270 ILE A O 1
ATOM 3577 N N . ALA A 1 225 ? 56.349 -53.496 62.728 1.00 13.29 271 ALA A N 1
ATOM 3578 C CA . ALA A 1 225 ? 56.915 -53.400 64.056 1.00 13.29 271 ALA A CA 1
ATOM 3579 C C . ALA A 1 225 ? 55.943 -54.017 65.041 1.00 13.29 271 ALA A C 1
ATOM 3580 O O . ALA A 1 225 ? 54.772 -54.241 64.731 1.00 13.29 271 ALA A O 1
ATOM 3587 N N . THR A 1 226 ? 56.445 -54.296 66.235 1.00 13.78 272 THR A N 1
ATOM 3588 C CA . THR A 1 226 ? 55.629 -54.822 67.314 1.00 13.78 272 THR A CA 1
ATOM 3589 C C . THR A 1 226 ? 55.739 -53.894 68.508 1.00 13.78 272 THR A C 1
ATOM 3590 O O . THR A 1 226 ? 56.828 -53.712 69.063 1.00 13.78 272 THR A O 1
ATOM 3601 N N . LYS A 1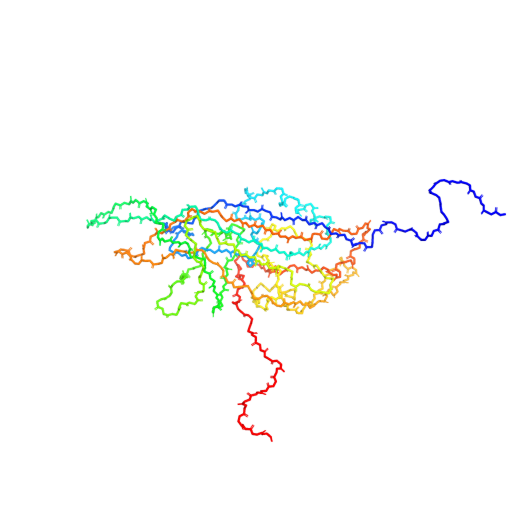 227 ? 54.620 -53.298 68.885 1.00 13.45 273 LYS A N 1
ATOM 3602 C CA . LYS A 1 227 ? 54.521 -52.516 70.099 1.00 13.45 273 LYS A CA 1
ATOM 3603 C C . LYS A 1 227 ? 53.970 -53.399 71.208 1.00 13.45 273 LYS A C 1
ATOM 3604 O O . LYS A 1 227 ? 53.119 -54.259 70.975 1.00 13.45 273 LYS A O 1
ATOM 3623 N N . ALA A 1 228 ? 54.483 -53.185 72.418 1.00 13.77 274 ALA A N 1
ATOM 3624 C CA . ALA A 1 228 ? 54.292 -54.151 73.491 1.00 13.77 274 ALA A CA 1
ATOM 3625 C C . ALA A 1 228 ? 52.851 -54.178 73.980 1.00 13.77 274 ALA A C 1
ATOM 3626 O O . ALA A 1 228 ? 52.206 -55.229 73.984 1.00 13.77 274 ALA A O 1
ATOM 3633 N N . ILE A 1 229 ? 52.324 -53.032 74.395 1.00 14.00 275 ILE A N 1
ATOM 3634 C CA . ILE A 1 229 ? 51.044 -53.007 75.091 1.00 14.00 275 ILE A CA 1
ATOM 3635 C C . ILE A 1 229 ? 51.152 -53.922 76.300 1.00 14.00 275 ILE A C 1
ATOM 3636 O O . ILE A 1 229 ? 50.359 -54.854 76.464 1.00 14.00 275 ILE A O 1
ATOM 3652 N N . GLY A 1 230 ? 52.145 -53.683 77.139 1.00 14.57 276 GLY A N 1
ATOM 3653 C CA . GLY A 1 230 ? 52.304 -54.570 78.253 1.00 14.57 276 GLY A CA 1
ATOM 3654 C C . GLY A 1 230 ? 52.689 -55.966 77.795 1.00 14.57 276 GLY A C 1
ATOM 3655 O O . GLY A 1 230 ? 53.040 -56.209 76.639 1.00 14.57 276 GLY A O 1
ATOM 3659 N N . ALA A 1 231 ? 52.619 -56.898 78.744 1.00 14.77 277 ALA A N 1
ATOM 3660 C CA . ALA A 1 231 ? 53.047 -58.266 78.487 1.00 14.77 277 ALA A CA 1
ATOM 3661 C C . ALA A 1 231 ? 51.974 -59.076 77.774 1.00 14.77 277 ALA A C 1
ATOM 3662 O O . ALA A 1 231 ? 52.284 -59.895 76.903 1.00 14.77 277 ALA A O 1
ATOM 3669 N N . ASN A 1 232 ? 50.712 -58.865 78.136 1.00 14.36 278 ASN A N 1
ATOM 3670 C CA . ASN A 1 232 ? 49.656 -59.777 77.726 1.00 14.36 278 ASN A CA 1
ATOM 3671 C C . ASN A 1 232 ? 49.195 -59.535 76.298 1.00 14.36 278 ASN A C 1
ATOM 3672 O O . ASN A 1 232 ? 48.559 -60.411 75.703 1.00 14.36 278 ASN A O 1
ATOM 3683 N N . GLU A 1 233 ? 49.513 -58.381 75.730 1.00 13.91 279 GLU A N 1
ATOM 3684 C CA . GLU A 1 233 ? 49.032 -58.008 74.413 1.00 13.91 279 GLU A CA 1
ATOM 3685 C C . GLU A 1 233 ? 50.189 -57.526 73.552 1.00 13.91 279 GLU A C 1
ATOM 3686 O O . GLU A 1 233 ? 51.318 -57.372 74.017 1.00 13.91 279 GLU A O 1
ATOM 3698 N N . SER A 1 234 ? 49.901 -57.356 72.265 1.00 13.30 280 SER A N 1
ATOM 3699 C CA . SER A 1 234 ? 50.855 -56.808 71.316 1.00 13.30 280 SER A CA 1
ATOM 3700 C C . SER A 1 234 ? 50.091 -56.098 70.210 1.00 13.30 280 SER A C 1
ATOM 3701 O O . SER A 1 234 ? 48.896 -56.325 70.014 1.00 13.30 280 SER A O 1
ATOM 3709 N N . ALA A 1 235 ? 50.794 -55.234 69.484 1.00 13.17 281 ALA A N 1
ATOM 3710 C CA . ALA A 1 235 ? 50.239 -54.580 68.308 1.00 13.17 281 ALA A CA 1
ATOM 3711 C C . ALA A 1 235 ? 51.255 -54.624 67.183 1.00 13.17 281 ALA A C 1
ATOM 3712 O O . ALA A 1 235 ? 52.439 -54.355 67.399 1.00 13.17 281 ALA A O 1
ATOM 3719 N N . LEU A 1 236 ? 50.801 -55.196 66.065 1.00 13.55 282 LEU A N 1
ATOM 3720 C CA . LEU A 1 236 ? 51.649 -55.364 64.917 1.00 13.55 282 LEU A CA 1
ATOM 3721 C C . LEU A 1 236 ? 51.308 -54.160 64.150 1.00 13.55 282 LEU A C 1
ATOM 3722 O O . LEU A 1 236 ? 50.598 -54.206 63.148 1.00 13.55 282 LEU A O 1
ATOM 3738 N N . VAL A 1 237 ? 51.782 -53.051 64.670 1.00 13.36 283 VAL A N 1
ATOM 3739 C CA . VAL A 1 237 ? 51.540 -51.802 64.030 1.00 13.36 283 VAL A CA 1
ATOM 3740 C C . VAL A 1 237 ? 52.172 -52.002 62.675 1.00 13.36 283 VAL A C 1
ATOM 3741 O O . VAL A 1 237 ? 53.312 -52.442 62.599 1.00 13.36 283 VAL A O 1
ATOM 3754 N N . THR A 1 238 ? 51.463 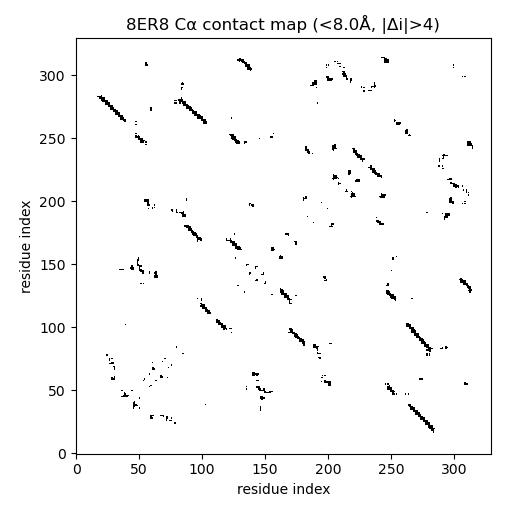-51.668 61.600 1.00 13.29 284 THR A N 1
ATOM 3755 C CA . THR A 1 238 ? 51.964 -51.988 60.259 1.00 13.29 284 THR A CA 1
ATOM 3756 C C . THR A 1 238 ? 51.423 -51.022 59.199 1.00 13.29 284 THR A C 1
ATOM 3757 O O . THR A 1 238 ? 50.270 -51.155 58.816 1.00 13.29 284 THR A O 1
ATOM 3768 N N . THR A 1 239 ? 52.248 -50.117 58.671 1.00 13.02 285 THR A N 1
ATOM 3769 C CA . THR A 1 239 ? 51.833 -49.053 57.772 1.00 13.02 285 THR A CA 1
ATOM 3770 C C . THR A 1 239 ? 52.765 -48.969 56.573 1.00 13.02 285 THR A C 1
ATOM 3771 O O . THR A 1 239 ? 53.836 -49.575 56.536 1.00 13.02 285 THR A O 1
ATOM 3782 N N . ILE A 1 240 ? 52.329 -48.196 55.590 1.00 13.41 286 ILE A N 1
ATOM 3783 C CA . ILE A 1 240 ? 53.162 -47.781 54.474 1.00 13.41 286 ILE A CA 1
ATOM 3784 C C . ILE A 1 240 ? 53.256 -46.268 54.517 1.00 13.41 286 ILE A C 1
ATOM 3785 O O . ILE A 1 240 ? 52.336 -45.582 54.973 1.00 13.41 286 ILE A O 1
ATOM 3801 N N . GLN A 1 241 ? 54.377 -45.743 54.046 1.00 13.45 287 GLN A N 1
ATOM 3802 C CA . GLN A 1 241 ? 54.582 -44.308 54.078 1.00 13.45 287 GLN A CA 1
ATOM 3803 C C . GLN A 1 241 ? 55.525 -43.912 52.957 1.00 13.45 287 GLN A C 1
ATOM 3804 O O . GLN A 1 241 ? 56.303 -44.728 52.461 1.00 13.45 287 GLN A O 1
ATOM 3818 N N . ASP A 1 242 ? 55.448 -42.648 52.567 1.00 13.63 288 ASP A N 1
ATOM 3819 C CA . ASP A 1 242 ? 56.219 -42.166 51.438 1.00 13.63 288 ASP A CA 1
ATOM 3820 C C . ASP A 1 242 ? 57.639 -41.837 51.857 1.00 13.63 288 ASP A C 1
ATOM 3821 O O . ASP A 1 242 ? 57.893 -41.333 52.953 1.00 13.63 288 ASP A O 1
ATOM 3830 N N . ARG A 1 243 ? 58.566 -42.118 50.954 1.00 13.03 289 ARG A N 1
ATOM 3831 C CA . ARG A 1 243 ? 59.983 -42.024 51.254 1.00 13.03 289 ARG A CA 1
ATOM 3832 C C . ARG A 1 243 ? 60.483 -40.595 51.179 1.00 13.03 289 ARG A C 1
ATOM 3833 O O . ARG A 1 243 ? 60.209 -39.872 50.215 1.00 13.03 289 ARG A O 1
ATOM 3854 N N . ARG A 1 244 ? 61.238 -40.201 52.195 1.00 12.83 290 ARG A N 1
ATOM 3855 C CA . ARG A 1 244 ? 61.828 -38.875 52.270 1.00 12.83 290 ARG A CA 1
ATOM 3856 C C . ARG A 1 244 ? 63.336 -39.022 52.342 1.00 12.83 290 ARG A C 1
ATOM 3857 O O . ARG A 1 244 ? 63.878 -39.440 53.368 1.00 12.83 290 ARG A O 1
ATOM 3878 N N . SER A 1 245 ? 64.005 -38.667 51.258 1.00 12.17 291 SER A N 1
ATOM 3879 C CA . SER A 1 245 ? 65.431 -38.403 51.300 1.00 12.17 291 SER A CA 1
ATOM 3880 C C . SER A 1 245 ? 65.651 -37.099 52.040 1.00 12.17 291 SER A C 1
ATOM 3881 O O . SER A 1 245 ? 65.095 -36.064 51.659 1.00 12.17 291 SER A O 1
ATOM 3889 N N . TYR A 1 246 ? 66.450 -37.139 53.094 1.00 11.47 292 TYR A N 1
ATOM 3890 C CA . TYR A 1 246 ? 66.835 -35.906 53.764 1.00 11.47 292 TYR A CA 1
ATOM 3891 C C . TYR A 1 246 ? 68.320 -35.691 53.548 1.00 11.47 292 TYR A C 1
ATOM 3892 O O . T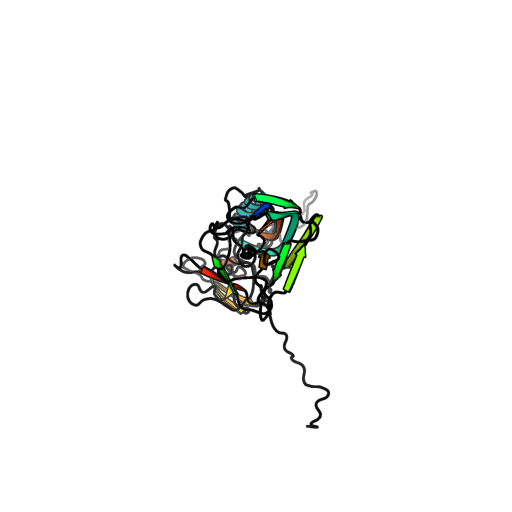YR A 1 246 ? 69.145 -36.351 54.196 1.00 11.47 292 TYR A O 1
ATOM 3910 N N . PRO A 1 247 ? 68.710 -34.776 52.675 1.00 11.44 293 PRO A N 1
ATOM 3911 C CA . PRO A 1 247 ? 70.133 -34.503 52.474 1.00 11.44 293 PRO A CA 1
ATOM 3912 C C . PRO A 1 247 ? 70.783 -33.992 53.736 1.00 11.44 293 PRO A C 1
ATOM 3913 O O . PRO A 1 247 ? 70.141 -33.910 54.785 1.00 11.44 293 PRO A O 1
ATOM 3924 N N . ARG A 1 248 ? 72.053 -33.637 53.640 1.00 11.51 294 ARG A N 1
ATOM 3925 C CA . ARG A 1 248 ? 72.741 -32.960 54.720 1.00 11.51 294 ARG A CA 1
ATOM 3926 C C . ARG A 1 248 ? 72.745 -31.468 54.451 1.00 11.51 294 ARG A C 1
ATOM 3927 O O . ARG A 1 248 ? 72.878 -31.030 53.307 1.00 11.51 294 ARG A O 1
ATOM 3948 N N . LEU A 1 249 ? 72.601 -30.693 55.514 1.00 12.24 295 LEU A N 1
ATOM 3949 C CA . LEU A 1 249 ? 72.573 -29.248 55.425 1.00 12.24 295 LEU A CA 1
ATOM 3950 C C . LEU A 1 249 ? 73.717 -28.677 56.243 1.00 12.24 295 LEU A C 1
ATOM 3951 O O . LEU A 1 249 ? 74.087 -29.228 57.281 1.00 12.24 295 LEU A O 1
ATOM 3967 N N . MET A 1 250 ? 74.288 -27.585 55.755 1.00 12.94 296 MET A N 1
ATOM 3968 C CA . MET A 1 250 ? 75.480 -27.007 56.344 1.00 12.94 296 MET A CA 1
ATOM 3969 C C . MET A 1 250 ? 75.449 -25.500 56.208 1.00 12.94 296 MET A C 1
ATOM 3970 O O . MET A 1 250 ? 74.871 -24.962 55.261 1.00 12.94 296 MET A O 1
ATOM 3984 N N . LEU A 1 251 ? 76.065 -24.832 57.170 1.00 13.56 297 LEU A N 1
ATOM 3985 C CA . LEU A 1 251 ? 76.319 -23.404 57.097 1.00 13.56 297 LEU A CA 1
ATOM 3986 C C . LEU A 1 251 ? 77.828 -23.223 57.060 1.00 13.56 297 LEU A C 1
ATOM 3987 O O . LEU A 1 251 ? 78.508 -23.445 58.065 1.00 13.56 297 LEU A O 1
ATOM 4003 N N . SER A 1 252 ? 78.349 -22.817 55.909 1.00 13.92 298 SER A N 1
ATOM 4004 C CA . SER A 1 252 ? 79.777 -22.631 55.736 1.00 13.92 298 SER A CA 1
ATOM 4005 C C . SER A 1 252 ? 80.052 -21.278 55.107 1.00 13.92 298 SER A C 1
ATOM 4006 O O . SER A 1 252 ? 79.151 -20.588 54.627 1.00 13.92 298 SER A O 1
ATOM 4014 N N . GLN A 1 253 ? 81.306 -20.900 55.150 1.00 14.17 299 GLN A N 1
ATOM 4015 C CA . GLN A 1 253 ? 81.809 -19.683 54.553 1.00 14.17 299 GLN A CA 1
ATOM 4016 C C . GLN A 1 253 ? 82.316 -19.920 53.144 1.00 14.17 299 GLN A C 1
ATOM 4017 O O . GLN A 1 253 ? 82.569 -21.057 52.736 1.00 14.17 299 GLN A O 1
ATOM 4031 N N . PRO A 1 254 ? 82.458 -18.852 52.372 1.00 14.74 300 PRO A N 1
ATOM 4032 C CA . PRO A 1 254 ? 83.358 -18.891 51.225 1.00 14.74 300 PRO A CA 1
ATOM 4033 C C . PRO A 1 254 ? 84.729 -19.403 51.621 1.00 14.74 300 PRO A C 1
ATOM 4034 O O . PRO A 1 254 ? 85.274 -19.043 52.665 1.00 14.74 300 PRO A O 1
ATOM 4045 N N . GLN A 1 255 ? 85.286 -20.247 50.770 1.00 14.95 301 GLN A N 1
ATOM 4046 C CA . GLN A 1 255 ? 86.681 -20.633 50.870 1.00 14.95 301 GLN A CA 1
ATOM 4047 C C . GLN A 1 255 ? 87.473 -19.688 49.984 1.00 14.95 301 GLN A C 1
ATOM 4048 O O . GLN A 1 255 ? 87.359 -19.737 48.756 1.00 14.95 301 GLN A O 1
ATOM 4062 N N . ILE A 1 256 ? 88.262 -18.819 50.602 1.00 15.55 302 ILE A N 1
ATOM 4063 C CA . ILE A 1 256 ? 89.113 -17.892 49.878 1.00 15.55 302 ILE A CA 1
ATOM 4064 C C . ILE A 1 256 ? 90.518 -18.062 50.413 1.00 15.55 302 ILE A C 1
ATOM 4065 O O . ILE A 1 256 ? 90.786 -17.740 51.575 1.00 15.55 302 ILE A O 1
ATOM 4081 N N . LYS A 1 257 ? 91.414 -18.553 49.571 1.0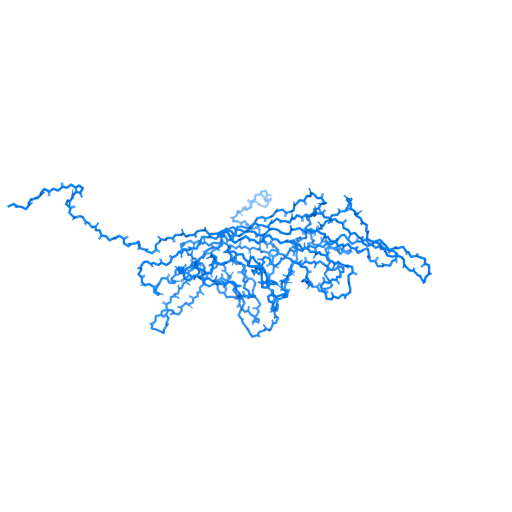0 16.24 303 LYS A N 1
ATOM 4082 C CA . LYS A 1 257 ? 92.812 -18.614 49.944 1.00 16.24 303 LYS A CA 1
ATOM 4083 C C . LYS A 1 257 ? 93.317 -17.205 50.193 1.00 16.24 303 LYS A C 1
ATOM 4084 O O . LYS A 1 257 ? 93.148 -16.317 49.355 1.00 16.24 303 LYS A O 1
ATOM 4103 N N . ASP A 1 258 ? 93.912 -16.998 51.353 1.00 17.54 304 ASP A N 1
ATOM 4104 C CA . ASP A 1 258 ? 94.613 -15.771 51.656 1.00 17.54 304 ASP A CA 1
ATOM 4105 C C . ASP A 1 258 ? 96.103 -16.057 51.495 1.00 17.54 304 ASP A C 1
ATOM 4106 O O . ASP A 1 258 ? 96.496 -17.132 51.031 1.00 17.54 304 ASP A O 1
ATOM 4115 N N . GLU A 1 259 ? 96.958 -15.094 51.844 1.00 18.26 305 GLU A N 1
ATOM 4116 C CA . GLU A 1 259 ? 98.382 -15.399 51.876 1.00 18.26 305 GLU A CA 1
ATOM 4117 C C . GLU A 1 259 ? 98.649 -16.599 52.771 1.00 18.26 305 GLU A C 1
ATOM 4118 O O . GLU A 1 259 ? 99.501 -17.440 52.462 1.00 18.26 305 GLU A O 1
ATOM 4130 N N . THR A 1 260 ? 97.939 -16.686 53.889 1.00 18.75 306 THR A N 1
ATOM 4131 C CA . THR A 1 260 ? 98.011 -17.835 54.780 1.00 18.75 306 THR A CA 1
ATOM 4132 C C . THR A 1 260 ? 96.649 -18.511 54.795 1.00 18.75 306 THR A C 1
ATOM 4133 O O . THR A 1 260 ? 95.695 -17.996 55.386 1.00 18.75 306 THR A O 1
ATOM 4144 N N . ASP A 1 261 ? 96.573 -19.664 54.155 1.00 17.64 307 ASP A N 1
ATOM 4145 C CA . ASP A 1 261 ? 95.394 -20.526 54.165 1.00 17.64 307 ASP A CA 1
ATOM 4146 C C . ASP A 1 261 ? 94.155 -19.716 53.775 1.00 17.64 307 ASP A C 1
ATOM 4147 O O . ASP A 1 261 ? 94.228 -18.788 52.965 1.00 17.64 307 ASP A O 1
ATOM 4156 N N . THR A 1 262 ? 93.017 -20.032 54.377 1.00 16.39 308 THR A N 1
ATOM 4157 C CA . THR A 1 262 ? 91.745 -19.417 54.041 1.00 16.39 308 THR A CA 1
ATOM 4158 C C . THR A 1 262 ? 91.529 -18.108 54.783 1.00 16.39 308 THR A C 1
ATOM 4159 O O . THR A 1 262 ? 92.087 -17.867 55.854 1.00 16.39 308 THR A O 1
ATOM 4170 N N . MET A 1 263 ? 90.697 -17.259 54.192 1.00 15.88 309 MET A N 1
ATOM 4171 C CA . MET A 1 263 ? 90.067 -16.208 54.967 1.00 15.88 309 MET A CA 1
ATOM 4172 C C . MET A 1 263 ? 89.095 -16.822 55.956 1.00 15.88 309 MET A C 1
ATOM 4173 O O . MET A 1 263 ? 88.480 -17.858 55.698 1.00 15.88 309 MET A O 1
ATOM 4187 N N . LYS A 1 264 ? 88.949 -16.162 57.093 1.00 16.03 310 LYS A N 1
ATOM 4188 C CA . LYS A 1 264 ? 88.110 -16.648 58.172 1.00 16.03 310 LYS A CA 1
ATOM 4189 C C . LYS A 1 264 ? 86.892 -15.753 58.277 1.00 16.03 310 LYS A C 1
ATOM 4190 O O . LYS A 1 264 ? 87.020 -14.553 58.529 1.00 16.03 310 LYS A O 1
ATOM 4209 N N . PHE A 1 265 ? 85.720 -16.330 58.063 1.00 15.52 311 PHE A N 1
ATOM 4210 C CA . PHE A 1 265 ? 84.469 -15.604 58.155 1.00 15.52 311 PHE A CA 1
ATOM 4211 C C . PHE A 1 265 ? 83.694 -16.098 59.359 1.00 15.52 311 PHE A C 1
ATOM 4212 O O . PHE A 1 265 ? 83.704 -17.288 59.680 1.00 15.52 311 PHE A O 1
ATOM 4229 N N . LYS A 1 266 ? 83.021 -15.172 60.024 1.00 15.64 312 LYS A N 1
ATOM 4230 C CA . LYS A 1 266 ? 82.109 -15.545 61.087 1.00 15.64 312 LYS A CA 1
ATOM 4231 C C . LYS A 1 266 ? 80.827 -14.751 60.959 1.00 15.64 312 LYS A C 1
ATOM 4232 O O . LYS A 1 266 ? 80.842 -13.519 60.943 1.00 15.64 312 LYS A O 1
ATOM 4251 N N . TYR A 1 267 ? 79.728 -15.483 60.867 1.00 14.67 313 TYR A N 1
ATOM 4252 C CA . TYR A 1 267 ? 78.425 -14.933 60.547 1.00 14.67 313 TYR A CA 1
ATOM 4253 C C . TYR A 1 267 ? 77.612 -14.701 61.808 1.00 14.67 313 TYR A C 1
ATOM 4254 O O . TYR A 1 267 ? 77.383 -15.630 62.586 1.00 14.67 313 TYR A O 1
ATOM 4272 N N . GLN A 1 268 ? 77.185 -13.463 62.006 1.00 14.61 314 GLN A N 1
ATOM 4273 C CA . GLN A 1 268 ? 76.098 -13.178 62.925 1.00 14.61 314 GLN A CA 1
ATOM 4274 C C . GLN A 1 268 ? 74.789 -13.479 62.228 1.00 14.61 314 GLN A C 1
ATOM 4275 O O . GLN A 1 268 ? 74.496 -12.913 61.171 1.00 14.61 314 GLN A O 1
ATOM 4289 N N . ILE A 1 269 ? 74.005 -14.374 62.814 1.00 13.64 315 ILE A N 1
ATOM 4290 C CA . ILE A 1 269 ? 72.755 -14.798 62.212 1.00 13.64 315 ILE A CA 1
ATOM 4291 C C . ILE A 1 269 ? 71.759 -15.043 63.323 1.00 13.64 315 ILE A C 1
ATOM 4292 O O . ILE A 1 269 ? 72.121 -15.199 64.489 1.00 13.64 315 ILE A O 1
ATOM 4308 N N . ARG A 1 270 ? 70.494 -15.098 62.950 1.00 13.57 316 ARG A N 1
ATOM 4309 C CA . ARG A 1 270 ? 69.483 -15.713 63.789 1.00 13.57 316 ARG A CA 1
ATOM 4310 C C . ARG A 1 270 ? 68.847 -16.824 62.977 1.00 13.57 316 ARG A C 1
ATOM 4311 O O . ARG A 1 270 ? 68.150 -16.561 61.993 1.00 13.57 316 ARG A O 1
ATOM 4332 N N . ILE A 1 271 ? 69.111 -18.063 63.374 1.00 13.17 317 ILE A N 1
ATOM 4333 C CA . ILE A 1 271 ? 68.287 -19.163 62.924 1.00 13.17 317 ILE A CA 1
ATOM 4334 C C . ILE A 1 271 ? 66.905 -18.986 63.529 1.00 13.17 317 ILE A C 1
ATOM 4335 O O . ILE A 1 271 ? 66.760 -18.487 64.650 1.00 13.17 317 ILE A O 1
ATOM 4351 N N . SER A 1 272 ? 65.878 -19.362 62.784 1.00 13.21 318 SER A N 1
ATOM 4352 C CA . SER A 1 272 ? 64.525 -19.394 63.320 1.00 13.21 318 SER A CA 1
ATOM 4353 C C . SER A 1 272 ? 63.907 -20.697 62.863 1.00 13.21 318 SER A C 1
ATOM 4354 O O . SER A 1 272 ? 63.682 -20.896 61.666 1.00 13.21 318 SER A O 1
ATOM 4362 N N . THR A 1 273 ? 63.613 -21.567 63.814 1.00 12.71 319 THR A N 1
ATOM 4363 C CA . THR A 1 273 ? 63.179 -22.923 63.518 1.00 12.71 319 THR A CA 1
ATOM 4364 C C . THR A 1 273 ? 61.859 -23.119 64.252 1.00 12.71 319 THR A C 1
ATOM 4365 O O . THR A 1 273 ? 61.809 -23.041 65.482 1.00 12.71 319 THR A O 1
ATOM 4376 N N . GLU A 1 274 ? 60.781 -23.304 63.495 1.00 12.50 320 GLU A N 1
ATOM 4377 C CA . GLU A 1 274 ? 59.463 -23.547 64.062 1.00 12.50 320 GLU A CA 1
ATOM 4378 C C . GLU A 1 274 ? 58.860 -24.772 63.394 1.00 12.50 320 GLU A C 1
ATOM 4379 O O . GLU A 1 274 ? 59.024 -24.979 62.190 1.00 12.50 320 GLU A O 1
ATOM 4391 N N . LEU A 1 275 ? 58.165 -25.580 64.188 1.00 12.65 321 LEU A N 1
ATOM 4392 C CA . LEU A 1 275 ? 57.826 -26.950 63.824 1.00 12.65 321 LEU A CA 1
ATOM 4393 C C . LEU A 1 275 ? 56.353 -27.221 64.086 1.00 12.65 321 LEU A C 1
ATOM 4394 O O . LEU A 1 275 ? 55.932 -27.296 65.242 1.00 12.65 321 LEU A O 1
ATOM 4410 N N . GLU A 1 276 ? 55.584 -27.433 63.023 1.00 13.22 322 GLU A N 1
ATOM 4411 C CA . GLU A 1 276 ? 54.169 -27.725 63.172 1.00 13.22 322 GLU A CA 1
ATOM 4412 C C . GLU A 1 276 ? 53.960 -29.172 63.572 1.00 13.22 322 GLU A C 1
ATOM 4413 O O . GLU A 1 276 ? 54.546 -30.087 62.989 1.00 13.22 322 GLU A O 1
ATOM 4425 N N . MET A 1 277 ? 53.115 -29.367 64.573 1.00 13.07 323 MET A N 1
ATOM 4426 C CA . MET A 1 277 ? 52.764 -30.689 65.058 1.00 13.07 323 MET A CA 1
ATOM 4427 C C . MET A 1 277 ? 51.296 -30.707 65.417 1.00 13.07 323 MET A C 1
ATOM 4428 O O . MET A 1 277 ? 50.816 -29.811 66.114 1.00 13.07 323 MET A O 1
ATOM 4442 N N . GLU A 1 278 ? 50.589 -31.722 64.945 1.00 12.83 324 GLU A N 1
ATOM 4443 C CA . GLU A 1 278 ? 49.279 -32.040 65.484 1.00 12.83 324 GLU A CA 1
ATOM 4444 C C . GLU A 1 278 ? 49.494 -33.093 66.556 1.00 12.83 324 GLU A C 1
ATOM 4445 O O . GLU A 1 278 ? 49.848 -34.235 66.255 1.00 12.83 324 GLU A O 1
ATOM 4451 N N . HIS A 1 279 ? 49.360 -32.758 67.831 1.00 11.85 325 HIS A N 1
ATOM 4452 C CA . HIS A 1 279 ? 49.438 -33.751 68.908 1.00 11.85 325 HIS A CA 1
ATOM 4453 C C . HIS A 1 279 ? 48.129 -34.412 69.082 1.00 11.85 325 HIS A C 1
ATOM 4454 O O . HIS A 1 279 ? 47.266 -33.853 69.722 1.00 11.85 325 HIS A O 1
ATOM 4468 N N . HIS A 1 280 ? 47.959 -35.628 68.604 1.00 11.59 326 HIS A N 1
ATOM 4469 C CA . HIS A 1 280 ? 46.634 -36.206 68.715 1.00 11.59 326 HIS A CA 1
ATOM 4470 C C . HIS A 1 280 ? 46.483 -36.661 70.134 1.00 11.59 326 HIS A C 1
ATOM 4471 O O . HIS A 1 280 ? 47.065 -37.666 70.520 1.00 11.59 326 HIS A O 1
ATOM 4485 N N . ILE A 1 281 ? 45.644 -35.965 70.900 1.00 11.49 327 ILE A N 1
ATOM 4486 C CA . ILE A 1 281 ? 45.535 -36.266 72.330 1.00 11.49 327 ILE A CA 1
ATOM 4487 C C . ILE A 1 281 ? 44.794 -37.545 72.667 1.00 11.49 327 ILE A C 1
ATOM 4488 O O . ILE A 1 281 ? 44.055 -38.053 71.834 1.00 11.49 327 ILE A O 1
ATOM 4504 N N . LYS A 1 282 ? 44.982 -38.060 73.876 1.00 11.48 328 LYS A N 1
ATOM 4505 C CA . LYS A 1 282 ? 44.433 -39.356 74.285 1.00 11.48 328 LYS A CA 1
ATOM 4506 C C . LYS A 1 282 ? 42.965 -39.563 74.192 1.00 11.48 328 LYS A C 1
ATOM 4507 O O . LYS A 1 282 ? 42.200 -38.602 74.168 1.00 11.48 328 LYS A O 1
ATOM 4526 N N . PRO A 1 283 ? 42.546 -40.847 74.139 1.00 11.61 329 PRO A N 1
ATOM 4527 C CA . PRO A 1 283 ? 41.103 -41.012 74.235 1.00 11.61 329 PRO A CA 1
ATOM 4528 C C . PRO A 1 283 ? 40.609 -40.534 75.584 1.00 11.61 329 PRO A C 1
ATOM 4529 O O . PRO A 1 283 ? 41.370 -40.302 76.526 1.00 11.61 329 PRO A O 1
ATOM 4540 N N . ASP A 1 284 ? 39.301 -40.377 75.658 1.00 11.77 330 ASP A N 1
ATOM 4541 C CA . ASP A 1 284 ? 38.647 -40.100 76.920 1.00 11.77 330 ASP A CA 1
ATOM 4542 C C . ASP A 1 284 ? 38.577 -41.322 77.813 1.00 11.77 330 ASP A C 1
ATOM 4543 O O . ASP A 1 284 ? 38.030 -41.231 78.913 1.00 11.77 330 ASP A O 1
ATOM 4552 N N . ILE A 1 285 ? 39.065 -42.465 77.341 1.00 11.84 331 ILE A N 1
ATOM 4553 C CA . ILE A 1 285 ? 39.019 -43.726 78.063 1.00 11.84 331 ILE A CA 1
ATOM 4554 C C . ILE A 1 285 ? 40.256 -44.518 77.666 1.00 11.84 331 ILE A C 1
ATOM 4555 O O . ILE A 1 285 ? 40.654 -44.518 76.500 1.00 11.84 331 ILE A O 1
ATOM 4571 N N . ALA A 1 286 ? 40.855 -45.212 78.624 1.00 11.63 332 ALA A N 1
ATOM 4572 C CA . ALA A 1 286 ? 42.116 -45.883 78.362 1.00 11.63 332 ALA A CA 1
ATOM 4573 C C . ALA A 1 286 ? 41.992 -46.865 77.202 1.00 11.63 332 ALA A C 1
ATOM 4574 O O . ALA A 1 286 ? 41.072 -47.688 77.161 1.00 11.63 332 ALA A O 1
ATOM 4581 N N . ASN A 1 287 ? 42.921 -46.769 76.253 1.00 12.28 333 ASN A N 1
ATOM 4582 C CA . ASN A 1 287 ? 43.077 -47.766 75.195 1.00 12.28 333 ASN A CA 1
ATOM 4583 C C . ASN A 1 287 ? 44.554 -48.051 74.989 1.00 12.28 333 ASN A C 1
ATOM 4584 O O . ASN A 1 287 ? 45.179 -47.558 74.043 1.00 12.28 333 ASN A O 1
ATOM 4595 N N . PRO A 1 288 ? 45.139 -48.854 75.847 1.00 12.71 334 PRO A N 1
ATOM 4596 C CA . PRO A 1 288 ? 46.514 -49.300 75.618 1.00 12.71 334 PRO A CA 1
ATOM 4597 C C . PRO A 1 288 ? 46.639 -49.991 74.276 1.00 12.71 334 PRO A C 1
ATOM 4598 O O . PRO A 1 288 ? 47.719 -50.059 73.683 1.00 12.71 334 PRO A O 1
ATOM 4609 N N . TRP A 1 289 ? 45.509 -50.492 73.788 1.00 12.46 335 TRP A N 1
ATOM 4610 C CA . TRP A 1 289 ? 45.434 -51.142 72.495 1.00 12.46 335 TRP A CA 1
ATOM 4611 C C . TRP A 1 289 ? 45.333 -50.139 71.364 1.00 12.46 335 TRP A C 1
ATOM 4612 O O . TRP A 1 289 ? 45.176 -50.543 70.210 1.00 12.46 335 TRP A O 1
ATOM 4633 N N . LEU A 1 290 ? 45.379 -48.851 71.673 1.00 12.39 336 LEU A N 1
ATOM 4634 C CA . LEU A 1 290 ? 45.284 -47.821 70.653 1.00 12.39 336 LEU A CA 1
ATOM 4635 C C . LEU A 1 290 ? 46.609 -47.556 69.959 1.00 12.39 336 LEU A C 1
ATOM 4636 O O . LEU A 1 290 ? 46.628 -46.868 68.934 1.00 12.39 336 LEU A O 1
ATOM 4652 N N . THR A 1 291 ? 47.707 -48.118 70.454 1.00 12.48 337 THR A N 1
ATOM 4653 C CA . THR A 1 291 ? 48.998 -47.929 69.817 1.00 12.48 337 THR A CA 1
ATOM 4654 C C . THR A 1 291 ? 49.046 -48.516 68.418 1.00 12.48 337 THR A C 1
ATOM 4655 O O . THR A 1 291 ? 50.047 -48.340 67.719 1.00 12.48 337 THR A O 1
ATOM 4666 N N . ARG A 1 292 ? 47.990 -49.214 68.011 1.00 12.76 338 ARG A N 1
ATOM 4667 C CA . ARG A 1 292 ? 47.903 -49.776 66.672 1.00 12.76 338 ARG A CA 1
ATOM 4668 C C . ARG A 1 292 ? 48.329 -48.772 65.619 1.00 12.76 338 ARG A C 1
ATOM 4669 O O . ARG A 1 292 ? 49.153 -49.076 64.751 1.00 12.76 338 ARG A O 1
ATOM 4690 N N . GLN A 1 293 ? 47.770 -47.573 65.671 1.00 12.64 339 GLN A N 1
ATOM 4691 C CA . GLN A 1 293 ? 48.086 -46.574 64.673 1.00 12.64 339 GLN A CA 1
ATOM 4692 C C . GLN A 1 293 ? 49.202 -45.635 65.113 1.00 12.64 339 GLN A C 1
ATOM 4693 O O . GLN A 1 293 ? 49.473 -44.650 64.422 1.00 12.64 339 GLN A O 1
ATOM 4707 N N . THR A 1 294 ? 49.846 -45.915 66.237 1.00 12.35 340 THR A N 1
ATOM 4708 C CA . THR A 1 294 ? 51.064 -45.224 66.641 1.00 12.35 340 THR A CA 1
ATOM 4709 C C . THR A 1 294 ? 52.301 -45.978 66.188 1.00 12.35 340 THR A C 1
ATOM 4710 O O . THR A 1 294 ? 52.356 -47.208 66.257 1.00 12.35 340 THR A O 1
ATOM 4721 N N . LEU A 1 295 ? 53.308 -45.223 65.773 1.00 12.18 341 LEU A N 1
ATOM 4722 C CA . LEU A 1 295 ? 54.626 -45.721 65.452 1.00 12.18 341 LEU A CA 1
ATOM 4723 C C . LEU A 1 295 ? 55.675 -45.030 66.309 1.00 12.18 341 LEU A C 1
ATOM 4724 O O . LEU A 1 295 ? 55.526 -43.856 66.651 1.00 12.18 341 LEU A O 1
ATOM 4740 N N . PRO A 1 296 ? 56.732 -45.736 66.687 1.00 12.73 342 PRO A N 1
ATOM 4741 C CA . PRO A 1 296 ? 57.889 -45.071 67.286 1.00 12.73 342 PRO A CA 1
ATOM 4742 C C . PRO A 1 296 ? 58.704 -44.342 66.242 1.00 12.73 342 PRO A C 1
ATOM 4743 O O . PRO A 1 296 ? 58.731 -44.711 65.067 1.00 12.73 342 PRO A O 1
ATOM 4754 N N . LEU A 1 297 ? 59.394 -43.303 66.686 1.00 12.52 343 LEU A N 1
ATOM 4755 C CA . LEU A 1 297 ? 60.146 -42.499 65.760 1.00 12.52 343 LEU A CA 1
ATOM 4756 C C . LEU A 1 297 ? 61.299 -43.281 65.153 1.00 12.52 343 LEU A C 1
ATOM 4757 O O . LEU A 1 297 ? 61.623 -44.389 65.591 1.00 12.52 343 LEU A O 1
ATOM 4773 N N . PRO A 1 298 ? 61.880 -42.762 64.197 1.00 12.66 344 PRO A N 1
ATOM 4774 C CA . PRO A 1 298 ? 63.125 -43.320 63.661 1.00 12.66 344 PRO A CA 1
ATOM 4775 C C . PRO A 1 298 ? 64.320 -42.993 64.547 1.00 12.66 344 PRO A C 1
ATOM 4776 O O . PRO A 1 298 ? 65.342 -42.481 64.095 1.00 12.66 344 PRO A O 1
ATOM 4787 N N . ALA A 1 299 ? 64.194 -43.296 65.830 1.00 12.55 345 ALA A N 1
ATOM 4788 C CA . ALA A 1 299 ? 65.312 -43.118 66.739 1.00 12.55 345 ALA A CA 1
ATOM 4789 C C . ALA A 1 299 ? 66.322 -44.240 66.576 1.00 12.55 345 ALA A C 1
ATOM 4790 O O . ALA A 1 299 ? 65.965 -45.413 66.446 1.00 12.55 345 ALA A O 1
ATOM 4797 N N . LEU A 1 300 ? 67.592 -43.859 66.562 1.00 13.35 346 LEU A N 1
ATOM 4798 C CA . LEU A 1 300 ? 68.683 -44.820 66.612 1.00 13.35 346 LEU A CA 1
ATOM 4799 C C . LEU A 1 300 ? 68.705 -45.547 67.945 1.00 13.35 346 LEU A C 1
ATOM 4800 O O . LEU A 1 300 ? 68.611 -44.927 69.008 1.00 13.35 346 LEU A O 1
ATOM 4816 N N . SER A 1 301 ? 68.839 -46.866 67.886 1.00 13.82 347 SER A N 1
ATOM 4817 C CA . SER A 1 301 ? 68.896 -47.710 69.068 1.00 13.82 347 SER A CA 1
ATOM 4818 C C . SER A 1 301 ? 70.245 -48.407 69.099 1.00 13.82 347 SER A C 1
ATOM 4819 O O . SER A 1 301 ? 70.660 -49.000 68.101 1.00 13.82 347 SER A O 1
ATOM 4827 N N . GLY A 1 302 ? 70.918 -48.340 70.236 1.00 13.92 348 GLY A N 1
ATOM 4828 C CA . GLY A 1 302 ? 72.208 -48.981 70.365 1.00 13.92 348 GLY A CA 1
ATOM 4829 C C . GLY A 1 302 ? 72.959 -48.431 71.548 1.00 13.92 348 GLY A C 1
ATOM 4830 O O . GLY A 1 302 ? 72.575 -47.431 72.158 1.00 13.92 348 GLY A O 1
ATOM 4834 N N . ASP A 1 303 ? 74.050 -49.115 71.866 1.00 14.44 349 ASP A N 1
ATOM 4835 C CA . ASP A 1 303 ? 74.932 -48.707 72.943 1.00 14.44 349 ASP A CA 1
ATOM 4836 C C . ASP A 1 303 ? 75.927 -47.646 72.500 1.00 14.44 349 ASP A C 1
ATOM 4837 O O . ASP A 1 303 ? 76.559 -47.011 73.350 1.00 14.44 349 ASP A O 1
ATOM 4846 N N . GLY A 1 304 ? 76.062 -47.430 71.197 1.00 13.49 350 GLY A N 1
ATOM 4847 C CA . GLY A 1 304 ? 77.068 -46.532 70.673 1.00 13.49 350 GLY A CA 1
ATOM 4848 C C . GLY A 1 304 ? 76.959 -45.127 71.211 1.00 13.49 350 GLY A C 1
ATOM 4849 O O . GLY A 1 304 ? 75.915 -44.486 71.087 1.00 13.49 350 GLY A O 1
ATOM 4853 N N . THR A 1 305 ? 78.042 -44.629 71.802 1.00 12.46 351 THR A N 1
ATOM 4854 C CA . THR A 1 305 ? 78.033 -43.267 72.316 1.00 12.46 351 THR A CA 1
ATOM 4855 C C . THR A 1 305 ? 77.880 -42.275 71.180 1.00 12.46 351 THR A C 1
ATOM 4856 O O . THR A 1 305 ? 77.123 -41.304 71.278 1.00 12.46 351 THR A O 1
ATOM 4867 N N . THR A 1 306 ? 78.596 -42.507 70.091 1.00 11.67 352 THR A N 1
ATOM 4868 C CA . THR A 1 306 ? 78.494 -41.689 68.900 1.00 11.67 352 THR A CA 1
ATOM 4869 C C . THR A 1 306 ? 77.701 -42.450 67.854 1.00 11.67 352 THR A C 1
ATOM 4870 O O . THR A 1 306 ? 77.921 -43.648 67.649 1.00 11.67 352 THR A O 1
ATOM 4881 N N . ARG A 1 307 ? 76.783 -41.757 67.198 1.00 11.64 353 ARG A N 1
ATOM 4882 C CA . ARG A 1 307 ? 75.900 -42.378 66.231 1.00 11.64 353 ARG A CA 1
ATOM 4883 C C . ARG A 1 307 ? 75.824 -41.493 65.002 1.00 11.64 353 ARG A C 1
ATOM 4884 O O . ARG A 1 307 ? 75.647 -40.278 65.118 1.00 11.64 353 ARG A O 1
ATOM 4905 N N . TYR A 1 308 ? 75.959 -42.100 63.834 1.00 11.89 354 TYR A N 1
ATOM 4906 C CA . TYR A 1 308 ? 75.984 -41.377 62.572 1.00 11.89 354 TYR A CA 1
ATOM 4907 C C . TYR A 1 308 ? 74.579 -41.413 61.986 1.00 11.89 354 TYR A C 1
ATOM 4908 O O . TYR A 1 308 ? 74.112 -42.471 61.558 1.00 11.89 354 TYR A O 1
ATOM 4926 N N . VAL A 1 309 ? 73.909 -40.268 61.958 1.00 11.72 355 VAL A N 1
ATOM 4927 C CA . VAL A 1 309 ? 72.530 -40.188 61.480 1.00 11.72 355 VAL A CA 1
ATOM 4928 C C . VAL A 1 309 ? 72.572 -39.998 59.973 1.00 11.72 355 VAL A C 1
ATOM 4929 O O . VAL A 1 309 ? 73.227 -39.061 59.492 1.00 11.72 355 VAL A O 1
ATOM 4942 N N . PRO A 1 310 ? 71.905 -40.844 59.199 1.00 11.72 356 PRO A N 1
ATOM 4943 C CA . PRO A 1 310 ? 72.138 -40.882 57.759 1.00 11.72 356 PRO A CA 1
ATOM 4944 C C . PRO A 1 310 ? 71.439 -39.772 56.996 1.00 11.72 356 PRO A C 1
ATOM 4945 O O . PRO A 1 310 ? 70.310 -39.381 57.302 1.00 11.72 356 PRO A O 1
ATOM 4956 N N . CYS A 1 311 ? 72.124 -39.291 55.966 1.00 11.99 357 CYS A N 1
ATOM 4957 C CA . CYS A 1 311 ? 71.572 -38.337 55.019 1.00 11.99 357 CYS A CA 1
ATOM 4958 C C . CYS A 1 311 ? 71.798 -38.883 53.625 1.00 11.99 357 CYS A C 1
ATOM 4959 O O . CYS A 1 311 ? 72.944 -38.999 53.186 1.00 11.99 357 CYS A O 1
ATOM 4967 N N . VAL A 1 312 ? 70.723 -39.219 52.931 1.00 11.81 358 VAL A N 1
ATOM 4968 C CA . VAL A 1 312 ? 70.824 -39.688 51.556 1.00 11.81 358 VAL A CA 1
ATOM 4969 C C . VAL A 1 312 ? 70.265 -38.587 50.668 1.00 11.81 358 VAL A C 1
ATOM 4970 O O . VAL A 1 312 ? 69.116 -38.170 50.852 1.00 11.81 358 VAL A O 1
ATOM 4983 N N . PRO A 1 313 ? 71.038 -38.072 49.724 1.00 11.79 359 PRO A N 1
ATOM 4984 C CA . PRO A 1 313 ? 70.632 -36.827 49.073 1.00 11.79 359 PRO A CA 1
ATOM 4985 C C . PRO A 1 313 ? 69.301 -36.892 48.353 1.00 11.79 359 PRO A C 1
ATOM 4986 O O . PRO A 1 313 ? 68.472 -35.991 48.518 1.00 11.79 359 PRO A O 1
ATOM 4997 N N . TYR A 1 314 ? 69.065 -37.928 47.555 1.00 11.94 360 TYR A N 1
ATOM 4998 C CA . TYR A 1 314 ? 67.962 -37.871 46.620 1.00 11.94 360 TYR A CA 1
ATOM 4999 C C . TYR A 1 314 ? 67.316 -39.231 46.453 1.00 11.94 360 TYR A C 1
ATOM 5000 O O . TYR A 1 314 ? 67.949 -40.274 46.633 1.00 11.94 360 TYR A O 1
ATOM 5018 N N . GLU A 1 315 ? 66.038 -39.191 46.110 1.00 12.77 361 GLU A N 1
ATOM 5019 C CA . GLU A 1 315 ? 65.279 -40.361 45.710 1.00 12.77 361 GLU A CA 1
ATOM 5020 C C . GLU A 1 315 ? 65.071 -40.268 44.213 1.00 12.77 361 GLU A C 1
ATOM 5021 O O . GLU A 1 315 ? 64.312 -39.419 43.736 1.00 12.77 361 GLU A O 1
ATOM 5033 N N . THR A 1 316 ? 65.752 -41.130 43.479 1.00 12.27 362 THR A N 1
ATOM 5034 C CA . THR A 1 316 ? 65.714 -41.075 42.034 1.00 12.27 362 THR A CA 1
ATOM 5035 C C . THR A 1 316 ? 64.313 -41.376 41.531 1.00 12.27 362 THR A C 1
ATOM 5036 O O . THR A 1 316 ? 63.592 -42.190 42.118 1.00 12.27 362 THR A O 1
ATOM 5047 N N . HIS A 1 317 ? 63.928 -40.725 40.442 1.00 12.55 363 HIS A N 1
ATOM 5048 C CA . HIS A 1 317 ? 62.667 -41.037 39.798 1.00 12.55 363 HIS A CA 1
ATOM 5049 C C . HIS A 1 317 ? 62.896 -42.086 38.730 1.00 12.55 363 HIS A C 1
ATOM 5050 O O . HIS A 1 317 ? 63.777 -41.942 37.880 1.00 12.55 363 HIS A O 1
ATOM 5064 N N . VAL A 1 318 ? 62.106 -43.141 38.787 1.00 12.57 364 VAL A N 1
ATOM 5065 C CA . VAL A 1 318 ? 62.105 -44.173 37.770 1.00 12.57 364 VAL A CA 1
ATOM 5066 C C . VAL A 1 318 ? 60.704 -44.242 37.196 1.00 12.57 364 VAL A C 1
ATOM 5067 O O . VAL A 1 318 ? 59.734 -43.794 37.815 1.00 12.57 364 VAL A O 1
ATOM 5080 N N . SER A 1 319 ? 60.602 -44.805 36.006 1.00 13.73 365 SER A N 1
ATOM 5081 C CA . SER A 1 319 ? 59.354 -44.805 35.277 1.00 13.73 365 SER A CA 1
ATOM 5082 C C . SER A 1 319 ? 58.680 -46.166 35.312 1.00 13.73 365 SER A C 1
ATOM 5083 O O . SER A 1 319 ? 59.337 -47.209 35.284 1.00 13.73 365 SER A O 1
ATOM 5091 N N . GLN A 1 320 ? 57.359 -46.138 35.399 1.00 15.08 366 GLN A N 1
ATOM 5092 C CA . GLN A 1 320 ? 56.529 -47.268 35.027 1.00 15.08 366 GLN A CA 1
ATOM 5093 C C . GLN A 1 320 ? 56.131 -47.210 33.562 1.00 15.08 366 GLN A C 1
ATOM 5094 O O . GLN A 1 320 ? 55.343 -48.045 33.110 1.00 15.08 366 GLN A O 1
ATOM 5108 N N . ARG A 1 321 ? 56.649 -46.235 32.823 1.00 15.50 367 ARG A N 1
ATOM 5109 C CA . ARG A 1 321 ? 56.284 -46.019 31.434 1.00 15.50 367 ARG A CA 1
ATOM 5110 C C . ARG A 1 321 ? 57.151 -46.867 30.523 1.00 15.50 367 ARG A C 1
ATOM 5111 O O . ARG A 1 321 ? 58.343 -47.054 30.776 1.00 15.50 367 ARG A O 1
ATOM 5132 N N . ASN A 1 322 ? 56.544 -47.379 29.458 1.00 15.65 368 ASN A N 1
ATOM 5133 C CA . ASN A 1 322 ? 57.309 -48.036 28.417 1.00 15.65 368 ASN A CA 1
ATOM 5134 C C . ASN A 1 322 ? 57.970 -46.981 27.539 1.00 15.65 368 ASN A C 1
ATOM 5135 O O . ASN A 1 322 ? 57.851 -45.775 27.772 1.00 15.65 368 ASN A O 1
ATOM 5146 N N . TRP A 1 323 ? 58.672 -47.434 26.509 1.00 17.25 369 TRP A N 1
ATOM 5147 C CA . TRP A 1 323 ? 59.524 -46.521 25.776 1.00 17.25 369 TRP A CA 1
ATOM 5148 C C . TRP A 1 323 ? 58.759 -45.781 24.686 1.00 17.25 369 TRP A C 1
ATOM 5149 O O . TRP A 1 323 ? 57.614 -46.093 24.352 1.00 17.25 369 TRP A O 1
ATOM 5170 N N . ASN A 1 324 ? 59.449 -44.805 24.104 1.00 18.20 370 ASN A N 1
ATOM 5171 C CA . ASN A 1 324 ? 58.953 -44.004 23.001 1.00 18.20 370 ASN A CA 1
ATOM 5172 C C . ASN A 1 324 ? 60.166 -43.507 22.236 1.00 18.20 370 ASN A C 1
ATOM 5173 O O . ASN A 1 324 ? 61.197 -43.199 22.836 1.00 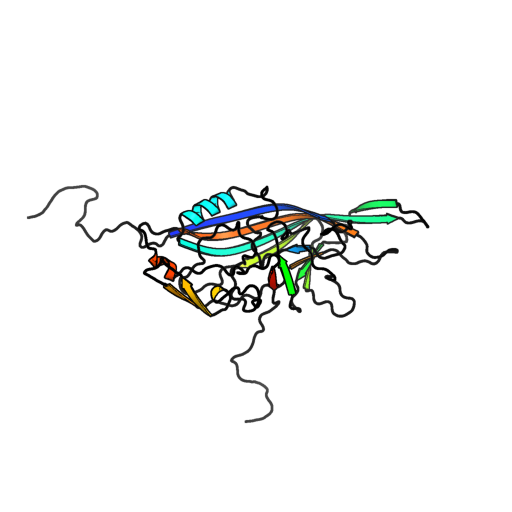18.20 370 ASN A O 1
ATOM 5184 N N . HIS A 1 325 ? 60.038 -43.424 20.917 1.00 18.95 371 HIS A N 1
ATOM 5185 C CA . HIS A 1 325 ? 61.149 -43.055 20.045 1.00 18.95 371 HIS A CA 1
ATOM 5186 C C . HIS A 1 325 ? 62.267 -44.089 20.083 1.00 18.95 371 HIS A C 1
ATOM 5187 O O . HIS A 1 325 ? 63.421 -43.772 19.784 1.00 18.95 371 HIS A O 1
ATOM 5201 N N . VAL A 1 326 ? 61.946 -45.323 20.454 1.00 17.79 372 VAL A N 1
ATOM 5202 C CA . VAL A 1 326 ? 62.885 -46.430 20.323 1.00 17.79 372 VAL A CA 1
ATOM 5203 C C . VAL A 1 326 ? 62.846 -46.931 18.888 1.00 17.79 372 VAL A C 1
ATOM 5204 O O . VAL A 1 326 ? 61.777 -47.254 18.357 1.00 17.79 372 VAL A O 1
ATOM 5217 N N . GLY A 1 327 ? 64.016 -46.993 18.254 1.00 17.70 373 GLY A N 1
ATOM 5218 C CA . GLY A 1 327 ? 64.057 -47.247 16.824 1.00 17.70 373 GLY A CA 1
ATOM 5219 C C . GLY A 1 327 ? 63.705 -48.675 16.463 1.00 17.70 373 GLY A C 1
ATOM 5220 O O . GLY A 1 327 ? 63.080 -48.926 15.429 1.00 17.70 373 GLY A O 1
ATOM 5224 N N . GLU A 1 328 ? 64.101 -49.628 17.296 1.00 18.07 374 GLU A N 1
ATOM 5225 C CA . GLU A 1 328 ? 63.847 -51.028 16.998 1.00 18.07 374 GLU A CA 1
ATOM 5226 C C . GLU A 1 328 ? 62.347 -51.277 17.047 1.00 18.07 374 GLU A C 1
ATOM 5227 O O . GLU A 1 328 ? 61.667 -50.868 17.993 1.00 18.07 374 GLU A O 1
ATOM 5239 N N . TYR A 1 329 ? 61.835 -51.953 16.020 1.00 18.04 375 TYR A N 1
ATOM 5240 C CA . TYR A 1 329 ? 60.403 -51.935 15.745 1.00 18.04 375 TYR A CA 1
ATOM 5241 C C . TYR A 1 329 ? 59.620 -52.721 16.787 1.00 18.04 375 TYR A C 1
ATOM 5242 O O . TYR A 1 329 ? 58.518 -52.327 17.183 1.00 18.04 375 TYR A O 1
ATOM 5260 N N . LEU A 1 330 ? 60.167 -53.846 17.225 1.00 16.52 376 LEU A N 1
ATOM 5261 C CA . LEU A 1 330 ? 59.400 -54.824 17.981 1.00 16.52 376 LEU A CA 1
ATOM 5262 C C . LEU A 1 330 ? 58.194 -55.266 17.161 1.00 16.52 376 LEU A C 1
ATOM 5263 O O . LEU A 1 330 ? 58.213 -56.320 16.529 1.00 16.52 376 LEU A O 1
#

Organism: NCBI:txid185880

B-factor: mean 14.51, std 5.84, range [10.95, 79.49]

Sequence (330 aa):
TKEGYGKHITSMHVRNIFNQGNQVIRNIVKQQRYELLDFTGTEAGTTNLPKIIPYQCIWWRGLQNAANVNQTINNMIALNTISYGVRFLKAKLCIEVYAVTRKRLIQTGATSYYTDDFEQGQNLFIGWADRKAESIPITTPADLDETKLTVANTTLFDANNDNITKEEVPTREKWCHTWDLDVLNHNYLWEPNNLDSQWTLIPGAQAVQPTATPIGPTYQEIVIATKAIGANESALVTTIQDRRSYPRLMLSQPQIKDETDTMKFKYQIRISTELEMEHHIKPDIANPWLTRQTLPLPALSGDGTTRYVPCVPYETHVSQRNWNHVGEYL

Secondary structure (DSSP, 8-state):
------SS---------S-SS---EEEEEEEEEEEEEE-S--STT-SSSPEEE-TTB--TT-TT-TT---HHHHHHHHHHHSEEEEEEEEEEEEEEEEEEEEEEEEEETTEEEEEEEE-SS--EEEEEE-SS-EEEEE-STTT--TTT---TT--S--SS---EEEEEE-TT-EEEEEE----B-SS-EEPP--TT-SS-B-S-------SSS---GGGSSEEE--B-STTT--B--EEEB------EEEEE----B-SSSB-EEEEEEEEEEEEEEEEEEPPSS--GGGGGGEE------SS-SSEEEEE------------SS--S--

Radius of gyration: 25.21 Å; Cα contacts (8 Å, |Δi|>4): 784; chains: 1; bounding box: 106×53×64 Å

Nearest PDB structures (foldseek):
  8er8-assembly1_A-60  TM=1.003E+00  e=6.223E-72  unclassified Densovirinae
  8erk-assembly1_A  TM=9.898E-01  e=8.096E-57  unclassified Densovirinae
  3n7x-assembly1_A  TM=6.729E-01  e=1.583E-12  Decapod penstyldensovirus 1
  1z14-assembly1_A  TM=3.981E-01  e=2.904E-05  Minute virus of mice
  7z5e-assembly1_A  TM=3.835E-01  e=1.003E-04  Minute virus of mice